Protein AF-A0A0F9T689-F1 (afdb_monomer_lite)

InterPro domains:
  IPR011101 Protein of unknown function DUF5131 [PF07505] (12-175)

Structure (mmCIF, N/CA/C/O backbone):
data_AF-A0A0F9T689-F1
#
_entry.id   AF-A0A0F9T689-F1
#
loop_
_atom_site.group_PDB
_atom_site.id
_atom_site.type_symbol
_atom_site.label_atom_id
_atom_site.label_alt_id
_atom_site.label_comp_id
_atom_site.label_asym_id
_atom_site.label_entity_id
_atom_site.label_seq_id
_atom_site.pdbx_PDB_ins_code
_atom_site.Cartn_x
_atom_site.Cartn_y
_atom_site.Cartn_z
_atom_site.occupancy
_atom_site.B_iso_or_equiv
_atom_site.auth_seq_id
_atom_site.auth_comp_id
_atom_site.auth_asym_id
_atom_site.auth_atom_id
_atom_site.pdbx_PDB_model_num
ATOM 1 N N . MET A 1 1 ? 3.634 33.525 41.718 1.00 39.56 1 MET A N 1
ATOM 2 C CA . MET A 1 1 ? 3.333 32.278 40.986 1.00 39.56 1 MET A CA 1
ATOM 3 C C . MET A 1 1 ? 3.024 32.673 39.552 1.00 39.56 1 MET A C 1
ATOM 5 O O . MET A 1 1 ? 2.077 33.415 39.351 1.00 39.56 1 MET A O 1
ATOM 9 N N . ARG A 1 2 ? 3.903 32.352 38.596 1.00 36.22 2 ARG A N 1
ATOM 10 C CA . ARG A 1 2 ? 3.686 32.648 37.172 1.00 36.22 2 ARG A CA 1
ATOM 11 C C . ARG A 1 2 ? 3.223 31.357 36.511 1.00 36.22 2 ARG A C 1
ATOM 13 O O . ARG A 1 2 ? 4.009 30.413 36.459 1.00 36.22 2 ARG A O 1
ATOM 20 N N . ASP A 1 3 ? 1.978 31.344 36.049 1.00 44.16 3 ASP A N 1
ATOM 21 C CA . ASP A 1 3 ? 1.451 30.321 35.154 1.00 44.16 3 ASP A CA 1
ATOM 22 C C . ASP A 1 3 ? 2.344 30.240 33.917 1.00 44.16 3 ASP A C 1
ATOM 24 O O . ASP A 1 3 ? 2.411 31.162 33.101 1.00 44.16 3 ASP A O 1
ATOM 28 N N . ARG A 1 4 ? 3.077 29.134 33.791 1.00 43.19 4 ARG A N 1
ATOM 29 C CA . ARG A 1 4 ? 3.662 28.736 32.516 1.00 43.19 4 ARG A CA 1
ATOM 30 C C . ARG A 1 4 ? 2.555 28.043 31.741 1.00 43.19 4 ARG A C 1
ATOM 32 O O . ARG A 1 4 ? 2.306 26.860 31.948 1.00 43.19 4 ARG A O 1
ATOM 39 N N . ALA 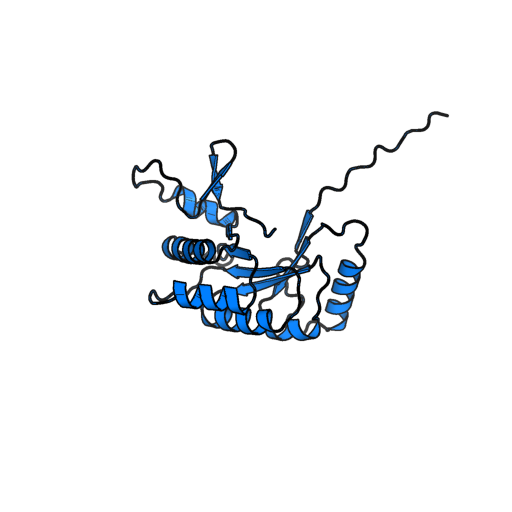A 1 5 ? 1.900 28.791 30.858 1.00 48.28 5 ALA A N 1
ATOM 40 C CA . ALA A 1 5 ? 1.118 28.201 29.786 1.00 48.28 5 ALA A CA 1
ATOM 41 C C . ALA A 1 5 ? 2.028 27.228 29.020 1.00 48.28 5 ALA A C 1
ATOM 43 O O . ALA A 1 5 ? 3.009 27.636 28.394 1.00 48.28 5 ALA A O 1
ATOM 44 N N . MET A 1 6 ? 1.739 25.932 29.135 1.00 47.78 6 MET A N 1
ATOM 45 C CA . MET A 1 6 ? 2.305 24.911 28.265 1.00 47.78 6 MET A CA 1
ATOM 46 C C . MET A 1 6 ? 1.795 25.224 26.863 1.00 47.78 6 MET A C 1
ATOM 48 O O . MET A 1 6 ? 0.620 25.014 26.567 1.00 47.78 6 MET A O 1
ATOM 52 N N . VAL A 1 7 ? 2.659 25.794 26.024 1.00 50.81 7 VAL A N 1
ATOM 53 C CA . VAL A 1 7 ? 2.404 25.927 24.590 1.00 50.81 7 VAL A CA 1
ATOM 54 C C . VAL A 1 7 ? 2.189 24.507 24.077 1.00 50.81 7 VAL A C 1
ATOM 56 O O . VAL A 1 7 ? 3.131 23.716 24.034 1.00 50.81 7 VAL A O 1
ATOM 59 N N . GLY A 1 8 ? 0.932 24.153 23.808 1.00 54.75 8 GLY A N 1
ATOM 60 C CA . GLY A 1 8 ? 0.570 22.835 23.306 1.00 54.75 8 GLY A CA 1
ATOM 61 C C . GLY A 1 8 ? 1.346 22.575 22.023 1.00 54.75 8 GLY A C 1
ATOM 62 O O . GLY A 1 8 ? 1.243 23.344 21.070 1.00 54.75 8 GLY A O 1
ATOM 63 N N . VAL A 1 9 ? 2.167 21.527 22.018 1.00 62.41 9 VAL A N 1
ATOM 64 C CA . VAL A 1 9 ? 2.833 21.075 20.799 1.00 62.41 9 VAL A CA 1
ATOM 65 C C . VAL A 1 9 ? 1.734 20.593 19.859 1.00 62.41 9 VAL A C 1
ATOM 67 O O . VAL A 1 9 ? 1.045 19.620 20.156 1.00 62.41 9 VAL A O 1
ATOM 70 N N . GLU A 1 10 ? 1.536 21.306 18.754 1.00 75.94 10 GLU A N 1
ATOM 71 C CA . GLU A 1 10 ? 0.586 20.922 17.714 1.00 75.94 10 GLU A CA 1
ATOM 72 C C . GLU A 1 10 ? 0.966 19.539 17.162 1.00 75.94 10 GLU A C 1
ATOM 74 O O . GLU A 1 10 ? 2.105 19.307 16.740 1.00 75.94 10 GLU A O 1
ATOM 79 N N . HIS A 1 11 ? 0.024 18.590 17.189 1.00 79.19 11 HIS A N 1
ATOM 80 C CA . HIS A 1 11 ? 0.266 17.256 16.648 1.00 79.19 11 HIS A CA 1
ATOM 81 C C . HIS A 1 11 ? 0.244 17.299 15.123 1.00 79.19 11 HIS A C 1
ATOM 83 O O . HIS A 1 11 ? -0.809 17.331 14.488 1.00 79.19 11 HIS A O 1
ATOM 89 N N . LYS A 1 12 ? 1.433 17.268 14.526 1.00 84.81 12 LYS A N 1
ATOM 90 C CA . LYS A 1 12 ? 1.587 17.094 13.084 1.00 84.81 12 LYS A CA 1
ATOM 91 C C . LYS A 1 12 ? 1.213 15.665 12.698 1.00 84.81 12 LYS A C 1
ATOM 93 O O . LYS A 1 12 ? 1.890 14.741 13.142 1.00 84.81 12 LYS A O 1
ATOM 98 N N . HIS A 1 13 ? 0.213 15.509 11.829 1.00 86.50 13 HIS A N 1
ATOM 99 C CA . HIS A 1 13 ? -0.239 14.201 11.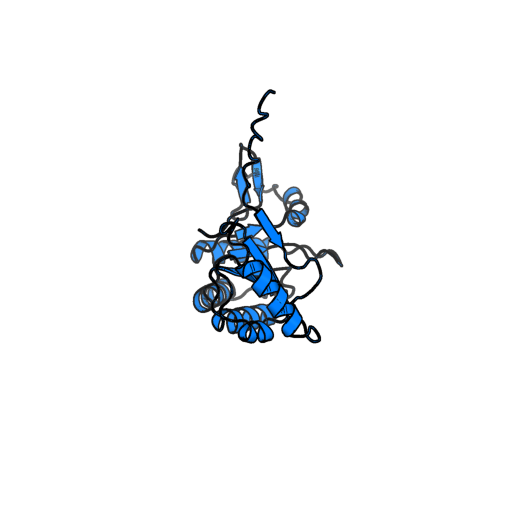350 1.00 86.50 13 HIS A CA 1
ATOM 100 C C . HIS A 1 13 ? 0.890 13.374 10.736 1.00 86.50 13 HIS A C 1
ATOM 102 O O . HIS A 1 13 ? 1.698 13.890 9.952 1.00 86.50 13 HIS A O 1
ATOM 108 N N . LYS A 1 14 ? 0.932 12.086 11.076 1.00 89.12 14 LYS A N 1
ATOM 109 C CA . LYS A 1 14 ? 2.028 11.181 10.702 1.00 89.12 14 LYS A CA 1
ATOM 110 C C . LYS A 1 14 ? 1.523 9.986 9.907 1.00 89.12 14 LYS A C 1
ATOM 112 O O . LYS A 1 14 ? 0.387 9.553 10.053 1.00 89.12 14 LYS A O 1
ATOM 117 N N . GLY A 1 15 ? 2.408 9.459 9.066 1.00 90.88 15 GLY A N 1
ATOM 118 C CA . GLY A 1 15 ? 2.296 8.105 8.538 1.00 90.88 15 GLY A CA 1
ATOM 119 C C . GLY A 1 15 ? 3.133 7.167 9.397 1.00 90.88 15 GLY A C 1
ATOM 120 O O . GLY A 1 15 ? 4.312 7.443 9.618 1.00 90.88 15 GLY A O 1
ATOM 121 N N . ILE A 1 16 ? 2.527 6.098 9.899 1.00 93.25 16 ILE A N 1
ATOM 122 C CA . ILE A 1 16 ? 3.130 5.150 10.833 1.00 93.25 16 ILE A CA 1
ATOM 123 C C . ILE A 1 16 ? 3.063 3.768 10.193 1.00 93.25 16 ILE A C 1
ATOM 125 O O . ILE A 1 16 ? 1.977 3.253 9.956 1.00 93.25 16 ILE A O 1
ATOM 129 N N . PHE A 1 17 ? 4.211 3.159 9.907 1.00 92.69 17 PHE A N 1
ATOM 130 C CA . PHE A 1 17 ? 4.259 1.747 9.530 1.00 92.69 17 PHE A CA 1
ATOM 131 C C . PHE A 1 17 ? 4.180 0.905 10.799 1.00 92.69 17 PHE A C 1
ATOM 133 O O . PHE A 1 17 ? 5.017 1.047 11.688 1.00 92.69 17 PHE A O 1
ATOM 140 N N . VAL A 1 18 ? 3.154 0.060 10.897 1.00 92.12 18 VAL A N 1
ATOM 141 C CA . VAL A 1 18 ? 2.870 -0.726 12.113 1.00 92.12 18 VAL A CA 1
ATOM 142 C C . VAL A 1 18 ? 3.864 -1.876 12.289 1.00 92.12 18 VAL A C 1
ATOM 144 O O . VAL A 1 18 ? 4.090 -2.348 13.399 1.00 92.12 18 VAL A O 1
ATOM 147 N N . CYS A 1 19 ? 4.496 -2.304 11.199 1.00 86.69 19 CYS A N 1
ATOM 148 C CA . CYS A 1 19 ? 5.526 -3.332 11.169 1.00 86.69 19 CYS A CA 1
ATOM 149 C C . CYS A 1 19 ? 6.640 -2.899 10.209 1.00 86.69 19 CYS A C 1
ATOM 151 O O . CYS A 1 19 ? 6.356 -2.457 9.095 1.00 86.69 19 CYS A O 1
ATOM 153 N N . ASP A 1 20 ? 7.898 -3.033 10.636 1.00 74.12 20 ASP A N 1
ATOM 154 C CA . ASP A 1 20 ? 9.068 -2.913 9.763 1.00 74.12 20 ASP A CA 1
ATOM 155 C C . ASP A 1 20 ? 9.691 -4.301 9.607 1.00 74.12 20 ASP A C 1
ATOM 157 O O . ASP A 1 20 ? 10.020 -4.955 10.596 1.00 74.12 20 ASP A O 1
ATOM 161 N N . MET A 1 21 ? 9.806 -4.776 8.366 1.00 75.88 21 MET A N 1
ATOM 162 C CA . MET A 1 21 ? 10.339 -6.101 8.009 1.00 75.88 21 MET A CA 1
ATOM 163 C C . MET A 1 21 ? 9.591 -7.327 8.584 1.00 75.88 21 MET A C 1
ATOM 165 O O . MET A 1 21 ? 10.004 -8.456 8.315 1.00 75.88 21 MET A O 1
ATOM 169 N N . SER A 1 22 ? 8.496 -7.139 9.326 1.00 87.50 22 SER A N 1
ATOM 170 C CA . SER A 1 22 ? 7.589 -8.190 9.808 1.00 87.50 22 SER A CA 1
ATOM 171 C C . SER A 1 22 ? 6.225 -8.134 9.108 1.00 87.50 22 SER A C 1
ATOM 173 O O . SER A 1 22 ? 5.908 -7.169 8.415 1.00 87.50 22 SER A O 1
ATOM 175 N N . ASP A 1 23 ? 5.420 -9.188 9.272 1.00 93.69 23 ASP A N 1
ATOM 176 C CA . ASP A 1 23 ? 4.084 -9.299 8.677 1.00 93.69 23 ASP A CA 1
ATOM 177 C C . ASP A 1 23 ? 3.052 -9.593 9.772 1.00 93.69 23 ASP A C 1
ATOM 179 O O . ASP A 1 23 ? 2.996 -10.708 10.292 1.00 93.69 23 ASP A O 1
ATOM 183 N N . LEU A 1 24 ? 2.243 -8.587 10.125 1.00 96.31 24 LEU A N 1
ATOM 184 C CA . LEU A 1 24 ? 1.204 -8.686 11.161 1.00 96.31 24 LEU A CA 1
ATOM 185 C C . LEU A 1 24 ? 0.113 -9.716 10.815 1.00 96.31 24 LEU A C 1
ATOM 187 O O . LEU A 1 24 ? -0.606 -10.172 11.699 1.00 96.31 24 LEU A O 1
ATOM 191 N N . PHE A 1 25 ? -0.009 -10.085 9.540 1.00 97.00 25 PHE A N 1
ATOM 192 C CA . PHE A 1 25 ? -1.008 -11.023 9.029 1.00 97.00 25 PHE A CA 1
ATOM 193 C C . PHE A 1 25 ? -0.368 -12.338 8.575 1.00 97.00 25 PHE A C 1
ATOM 195 O O . PHE A 1 25 ? -0.988 -13.118 7.849 1.00 97.00 25 PHE A O 1
ATOM 202 N N . GLY A 1 26 ? 0.886 -12.581 8.960 1.00 94.56 26 GLY A N 1
ATOM 203 C CA . GLY A 1 26 ? 1.636 -13.746 8.525 1.00 94.56 26 GLY A CA 1
ATOM 204 C C . GLY A 1 26 ? 1.162 -15.063 9.149 1.00 94.56 26 GLY A C 1
ATOM 205 O O . GLY A 1 26 ? 0.664 -15.096 10.273 1.00 94.56 26 GLY A O 1
ATOM 206 N N . ILE A 1 27 ? 1.371 -16.183 8.441 1.00 92.88 27 ILE A N 1
ATOM 207 C CA . ILE A 1 27 ? 1.217 -17.537 8.998 1.00 92.88 27 ILE A CA 1
ATOM 208 C C . ILE A 1 27 ? 1.978 -17.629 10.322 1.00 92.88 27 ILE A C 1
ATOM 210 O O . ILE A 1 27 ? 3.167 -17.323 10.389 1.00 92.88 27 ILE A O 1
ATOM 214 N N . GLY A 1 28 ? 1.289 -18.101 11.358 1.00 92.44 28 GLY A N 1
ATOM 215 C CA . GLY A 1 28 ? 1.869 -18.306 12.682 1.00 92.44 28 GLY A CA 1
ATOM 216 C C . GLY A 1 28 ? 1.751 -17.102 13.614 1.00 92.44 28 GLY A C 1
ATOM 217 O O . GLY A 1 28 ? 2.047 -17.256 14.796 1.00 92.44 28 GLY A O 1
ATOM 218 N N . VAL A 1 29 ? 1.275 -15.946 13.137 1.00 95.50 29 VAL A N 1
ATOM 219 C CA . VAL A 1 29 ? 0.872 -14.844 14.019 1.00 95.50 29 VAL A CA 1
ATOM 220 C C . VAL A 1 29 ? -0.499 -15.174 14.626 1.00 95.50 29 VAL A C 1
ATOM 222 O O . VAL A 1 29 ? -1.447 -15.419 13.874 1.00 95.50 29 VAL A O 1
ATOM 225 N N . PRO A 1 30 ? -0.637 -15.220 15.965 1.00 97.31 30 PRO A N 1
ATOM 226 C CA . PRO A 1 30 ? -1.934 -15.409 16.606 1.00 97.31 30 PRO A CA 1
ATOM 227 C C . PRO A 1 30 ? -2.896 -14.268 16.264 1.00 97.31 30 PRO A C 1
ATOM 229 O O . PRO A 1 30 ? -2.550 -13.101 16.433 1.00 97.31 30 PRO A O 1
ATOM 232 N N . GLU A 1 31 ? -4.124 -14.598 15.855 1.00 97.44 31 GLU A N 1
ATOM 233 C CA . GLU A 1 31 ? -5.132 -13.599 15.453 1.00 97.44 31 GLU A CA 1
ATOM 234 C C . GLU A 1 31 ? -5.416 -12.577 16.563 1.00 97.44 31 GLU A C 1
ATOM 236 O O . GLU A 1 31 ? -5.574 -11.395 16.276 1.00 97.44 31 GLU A O 1
ATOM 241 N N . ALA A 1 32 ? -5.370 -13.008 17.830 1.00 97.88 32 ALA A N 1
ATOM 242 C CA . ALA A 1 32 ? -5.533 -12.131 18.988 1.00 97.88 32 ALA A CA 1
ATOM 243 C C . ALA A 1 32 ? -4.513 -10.979 19.021 1.00 97.88 32 ALA A C 1
ATOM 245 O O . ALA A 1 32 ? -4.876 -9.860 19.361 1.00 97.88 32 ALA A O 1
ATOM 246 N N . TRP A 1 33 ? -3.259 -11.215 18.615 1.00 97.19 33 TRP A N 1
ATOM 247 C CA . TRP A 1 33 ? -2.238 -10.161 18.587 1.00 97.19 33 TRP A CA 1
ATOM 248 C C . TRP A 1 33 ? -2.544 -9.122 17.512 1.00 97.19 33 TRP A C 1
ATOM 250 O O . TRP A 1 33 ? -2.409 -7.923 17.744 1.00 97.19 33 TRP A O 1
ATOM 260 N N . THR A 1 34 ? -2.987 -9.571 16.337 1.00 97.44 34 THR A N 1
ATOM 261 C CA . THR A 1 34 ? -3.426 -8.675 15.264 1.00 97.44 34 THR A CA 1
ATOM 262 C C . THR A 1 34 ? -4.636 -7.854 15.707 1.00 97.44 34 THR A C 1
ATOM 264 O O . THR A 1 34 ? -4.646 -6.642 15.502 1.00 97.44 34 THR A O 1
ATOM 267 N N . THR A 1 35 ? -5.616 -8.479 16.368 1.00 97.69 35 THR A N 1
ATOM 268 C CA . THR A 1 35 ? -6.787 -7.790 16.926 1.00 97.69 35 THR A CA 1
ATOM 269 C C . THR A 1 35 ? -6.388 -6.731 17.951 1.00 97.69 35 THR A C 1
ATOM 271 O O . THR A 1 35 ? -6.813 -5.592 17.814 1.00 97.69 35 THR A O 1
ATOM 274 N N . GLU A 1 36 ? -5.506 -7.042 18.904 1.00 97.75 36 GLU A N 1
ATOM 275 C CA . GLU A 1 36 ? -5.036 -6.072 19.908 1.00 97.75 36 GLU A CA 1
ATOM 276 C C . GLU A 1 36 ? -4.356 -4.846 19.274 1.00 97.75 36 GLU A C 1
ATOM 278 O O . GLU A 1 36 ? -4.555 -3.709 19.711 1.00 97.75 36 GLU A O 1
ATOM 283 N N . VAL A 1 37 ? -3.572 -5.055 18.213 1.00 96.81 37 VAL A N 1
ATOM 284 C CA . VAL A 1 37 ? -2.941 -3.958 17.468 1.00 96.81 37 VAL A CA 1
ATOM 285 C C . VAL A 1 37 ? -3.989 -3.100 16.755 1.00 96.81 37 VAL A C 1
ATOM 287 O O . VAL A 1 37 ? -3.916 -1.872 16.823 1.00 96.81 37 VAL A O 1
ATOM 290 N N . LEU A 1 38 ? -4.970 -3.719 16.092 1.00 97.31 38 LEU A N 1
ATOM 291 C CA . LEU A 1 38 ? -6.051 -2.997 15.414 1.00 97.31 38 LEU A CA 1
ATOM 292 C C . LEU A 1 38 ? -6.938 -2.234 16.406 1.00 97.31 38 LEU A C 1
ATOM 294 O O . LEU A 1 38 ? -7.297 -1.091 16.128 1.00 97.31 38 LEU A O 1
ATOM 298 N N . ASP A 1 39 ? -7.215 -2.806 17.577 1.00 96.69 39 ASP A N 1
ATOM 299 C CA . ASP A 1 39 ? -7.957 -2.149 18.655 1.00 96.69 39 ASP A CA 1
ATOM 300 C C . ASP A 1 39 ? -7.211 -0.911 19.165 1.00 96.69 39 ASP A C 1
ATOM 302 O O . ASP A 1 39 ? -7.814 0.145 19.354 1.00 96.69 39 ASP A O 1
ATOM 306 N N . CYS A 1 40 ? -5.887 -0.994 19.323 1.00 95.25 40 CYS A N 1
ATOM 307 C CA . CYS A 1 40 ? -5.055 0.153 19.690 1.00 95.25 40 CYS A CA 1
ATOM 308 C C . CYS A 1 40 ? -5.127 1.274 18.636 1.00 95.25 40 CYS A C 1
ATOM 310 O O . CYS A 1 40 ? -5.253 2.452 18.978 1.00 95.25 40 CYS A O 1
ATOM 312 N N . ILE A 1 41 ? -5.109 0.915 17.347 1.00 95.62 41 ILE A N 1
ATOM 313 C CA . ILE A 1 41 ? -5.247 1.874 16.242 1.00 95.62 41 ILE A CA 1
ATOM 314 C C . ILE A 1 41 ? -6.640 2.519 16.236 1.00 95.62 41 ILE A C 1
ATOM 316 O O . ILE A 1 41 ? -6.747 3.743 16.108 1.00 95.62 41 ILE A O 1
ATOM 320 N N . ALA A 1 42 ? -7.696 1.724 16.424 1.00 93.75 42 ALA A N 1
ATOM 321 C CA . ALA A 1 42 ? -9.078 2.196 16.491 1.00 93.75 42 ALA A CA 1
ATOM 322 C C . ALA A 1 42 ? -9.313 3.128 17.690 1.00 93.75 42 ALA A C 1
ATOM 324 O O . ALA A 1 42 ? -10.077 4.086 17.610 1.00 93.75 42 ALA A O 1
ATOM 325 N N . GLN A 1 43 ? -8.626 2.877 18.805 1.00 92.88 43 GLN A N 1
ATOM 326 C CA . GLN A 1 43 ? -8.698 3.705 20.007 1.00 92.88 43 GLN A CA 1
ATOM 327 C C . GLN A 1 43 ? -7.898 5.014 19.895 1.00 92.88 43 GLN A C 1
ATOM 329 O O . GLN A 1 43 ? -8.047 5.880 20.762 1.00 92.88 43 GLN A O 1
ATOM 334 N N . ASN A 1 44 ? -7.103 5.220 18.832 1.00 87.69 44 ASN A N 1
ATOM 335 C CA . ASN A 1 44 ? -6.348 6.457 18.583 1.00 87.69 44 ASN A CA 1
ATOM 336 C C . ASN A 1 44 ? -7.240 7.631 18.116 1.00 87.69 44 ASN A C 1
ATOM 338 O O . ASN A 1 44 ? -7.005 8.280 17.095 1.00 87.69 44 ASN A O 1
ATOM 342 N N . ASN A 1 45 ? -8.260 7.949 18.909 1.00 81.06 45 ASN A N 1
ATOM 343 C CA . ASN A 1 45 ? -9.218 9.022 18.645 1.00 81.06 45 ASN A CA 1
ATOM 344 C C . ASN A 1 45 ? -8.625 10.425 18.830 1.00 81.06 45 ASN A C 1
ATOM 346 O O . ASN A 1 45 ? -9.201 11.404 18.363 1.00 81.06 45 ASN A O 1
ATOM 350 N N . ALA A 1 46 ? -7.479 10.544 19.509 1.00 83.38 46 ALA A N 1
ATOM 351 C CA . ALA A 1 46 ? -6.788 11.820 19.680 1.00 83.38 46 ALA A CA 1
ATOM 352 C C . ALA A 1 46 ? -6.227 12.351 18.350 1.00 83.38 46 ALA A C 1
ATOM 354 O O . ALA A 1 46 ? -6.153 13.566 18.151 1.00 83.38 46 ALA A O 1
ATOM 355 N N . TYR A 1 47 ? -5.865 11.447 17.430 1.00 86.69 47 TYR A N 1
ATOM 356 C CA . TYR A 1 47 ? -5.208 11.778 16.167 1.00 86.69 47 TYR A CA 1
ATOM 357 C C . TYR A 1 47 ? -5.825 11.006 14.988 1.00 86.69 47 TYR A C 1
ATOM 359 O O . TYR A 1 47 ? -5.134 10.243 14.315 1.00 86.69 47 TYR A O 1
ATOM 367 N N . PRO A 1 48 ? -7.110 11.237 14.664 1.00 85.12 48 PRO A N 1
ATOM 368 C CA . PRO A 1 48 ? -7.843 10.450 13.663 1.00 85.12 48 PRO A CA 1
ATOM 369 C C . PRO A 1 48 ? -7.309 10.614 12.230 1.00 85.12 48 PRO A C 1
ATOM 371 O O . PRO A 1 48 ? -7.647 9.841 11.344 1.00 85.12 48 PRO A O 1
ATOM 374 N N . LYS A 1 49 ? -6.474 11.632 11.992 1.00 87.75 49 LYS A N 1
ATOM 375 C CA . LYS A 1 49 ? -5.813 11.902 10.705 1.00 87.75 49 LYS A CA 1
ATOM 376 C C . LYS A 1 49 ? -4.411 11.283 10.596 1.00 87.75 49 LYS A C 1
ATOM 378 O O . LYS A 1 49 ? -3.772 11.419 9.547 1.00 87.75 49 LYS A O 1
ATOM 383 N N . ASP A 1 50 ? -3.905 10.655 11.660 1.00 92.44 50 ASP A N 1
ATOM 384 C CA . ASP A 1 50 ? -2.724 9.798 11.546 1.00 92.44 50 ASP A CA 1
ATOM 385 C C . ASP A 1 50 ? -3.073 8.570 10.718 1.00 92.44 50 ASP A C 1
ATOM 387 O O . ASP A 1 50 ? -4.195 8.081 10.769 1.00 92.44 50 ASP A O 1
ATOM 391 N N . ARG A 1 51 ? -2.114 8.086 9.933 1.00 93.44 51 ARG A N 1
ATOM 392 C CA . ARG A 1 51 ? -2.309 6.955 9.026 1.00 93.44 51 ARG A CA 1
ATOM 393 C C . ARG A 1 51 ? -1.454 5.793 9.478 1.00 93.44 51 ARG A C 1
ATOM 395 O O . ARG A 1 51 ? -0.237 5.949 9.590 1.00 93.44 51 ARG A O 1
ATOM 402 N N . PHE A 1 52 ? -2.069 4.638 9.668 1.00 96.25 52 PHE A N 1
ATOM 403 C CA . PHE A 1 52 ? -1.378 3.406 10.014 1.00 96.25 52 PHE A CA 1
ATOM 404 C C . PHE A 1 52 ? -1.255 2.534 8.772 1.00 96.25 52 PHE A C 1
ATOM 406 O O . PHE A 1 52 ? -2.236 1.980 8.288 1.00 96.25 52 PHE A O 1
ATOM 413 N N . TYR A 1 53 ? -0.042 2.441 8.237 1.00 96.44 53 TYR A N 1
ATOM 414 C CA . TYR A 1 53 ? 0.281 1.597 7.097 1.00 96.44 53 TYR A CA 1
ATOM 415 C C . TYR A 1 53 ? 0.440 0.155 7.578 1.00 96.44 53 TYR A C 1
ATOM 417 O O . TYR A 1 53 ? 1.379 -0.181 8.310 1.00 96.44 53 TYR A O 1
ATOM 425 N N . LEU A 1 54 ? -0.501 -0.680 7.153 1.00 97.44 54 LEU A N 1
ATOM 426 C CA . LEU A 1 54 ? -0.522 -2.122 7.328 1.00 97.44 54 LEU A CA 1
ATOM 427 C C . LEU A 1 54 ? -0.087 -2.752 6.007 1.00 97.44 54 LEU A C 1
ATOM 429 O O . LEU A 1 54 ? -0.697 -2.494 4.974 1.00 97.44 54 LEU A O 1
ATOM 433 N N . LEU A 1 55 ? 0.965 -3.567 6.026 1.00 96.62 55 LEU A N 1
ATOM 434 C CA . LEU A 1 55 ? 1.527 -4.174 4.823 1.00 96.62 55 LEU A CA 1
ATOM 435 C C . LEU A 1 55 ? 1.748 -5.668 5.047 1.00 96.62 55 LEU A C 1
ATOM 437 O O . LEU A 1 55 ? 2.345 -6.055 6.048 1.00 96.62 55 LEU A O 1
ATOM 441 N N . THR A 1 56 ? 1.283 -6.496 4.114 1.00 96.25 56 THR A N 1
ATOM 442 C CA . THR A 1 56 ? 1.419 -7.956 4.193 1.00 96.25 56 THR A CA 1
ATOM 443 C C . THR A 1 56 ? 1.866 -8.567 2.870 1.00 96.25 56 THR A C 1
ATOM 445 O O . THR A 1 56 ? 1.622 -8.008 1.799 1.00 96.25 56 THR A O 1
ATOM 448 N N . LYS A 1 57 ? 2.498 -9.741 2.930 1.00 93.88 57 LYS A N 1
ATOM 449 C CA . LYS A 1 57 ? 2.686 -10.641 1.778 1.00 93.88 57 LYS A CA 1
ATOM 450 C C . LYS A 1 57 ? 1.666 -11.781 1.767 1.00 93.88 57 LYS A C 1
ATOM 452 O O . LYS A 1 57 ? 1.717 -12.637 0.890 1.00 93.88 57 LYS A O 1
ATOM 457 N N . GLN A 1 58 ? 0.755 -11.808 2.738 1.00 95.62 58 GLN A N 1
ATOM 458 C CA . GLN A 1 58 ? -0.221 -12.871 2.958 1.00 95.62 58 GLN A CA 1
ATOM 459 C C . GLN A 1 58 ? -1.653 -12.329 2.949 1.00 95.62 58 GLN A C 1
ATOM 461 O O . GLN A 1 58 ? -2.384 -12.412 3.942 1.00 95.62 58 GLN A O 1
ATOM 466 N N . PRO A 1 59 ? -2.078 -11.760 1.811 1.00 97.38 59 PRO A N 1
ATOM 467 C CA . PRO A 1 59 ? -3.336 -11.034 1.714 1.00 97.38 59 PRO A CA 1
ATOM 468 C C . PRO A 1 59 ? -4.577 -11.898 1.991 1.00 97.38 59 PRO A C 1
ATOM 470 O O . PRO A 1 59 ? -5.610 -11.367 2.394 1.00 97.38 59 PRO A O 1
ATOM 473 N N . GLN A 1 60 ? -4.478 -13.226 1.870 1.00 97.44 60 GLN A N 1
ATOM 474 C CA . GLN A 1 60 ? -5.551 -14.165 2.201 1.00 97.44 60 GLN A CA 1
ATOM 475 C C . GLN A 1 60 ? -6.027 -14.085 3.659 1.00 97.44 60 GLN A C 1
ATOM 477 O O . GLN A 1 60 ? -7.154 -14.478 3.953 1.00 97.44 60 GLN A O 1
ATOM 482 N N . ASN A 1 61 ? -5.196 -13.574 4.574 1.00 97.69 61 ASN A N 1
ATOM 483 C CA . ASN A 1 61 ? -5.544 -13.454 5.990 1.00 97.69 61 ASN A CA 1
ATOM 484 C C . ASN A 1 61 ? -6.285 -12.152 6.327 1.00 97.69 61 ASN A C 1
ATOM 486 O O . ASN A 1 61 ? -6.892 -12.072 7.391 1.00 97.69 61 ASN A O 1
ATOM 490 N N . LEU A 1 62 ? -6.287 -11.153 5.435 1.00 98.19 62 LEU A N 1
ATOM 491 C CA . LEU A 1 62 ? -6.866 -9.833 5.712 1.00 98.19 62 LEU A CA 1
ATOM 492 C C . LEU A 1 62 ? -8.375 -9.890 5.991 1.00 98.19 62 LEU A C 1
ATOM 494 O O . LEU A 1 62 ? -8.872 -9.129 6.815 1.00 98.19 62 LEU A O 1
ATOM 498 N N . ILE A 1 63 ? -9.100 -10.813 5.349 1.00 98.12 63 ILE A N 1
ATOM 499 C CA . ILE A 1 63 ? -10.561 -10.935 5.486 1.00 98.12 63 ILE A CA 1
ATOM 500 C C . ILE A 1 63 ? -11.017 -11.204 6.922 1.00 98.12 63 ILE A C 1
ATOM 502 O O . ILE A 1 63 ? -12.113 -10.807 7.304 1.00 98.12 63 ILE A O 1
ATOM 506 N N . LYS A 1 64 ? -10.158 -11.824 7.735 1.00 97.69 64 LYS A N 1
ATOM 507 C CA . LYS A 1 64 ? -10.431 -12.130 9.144 1.00 97.69 64 LYS A CA 1
ATOM 508 C C . LYS A 1 64 ? -10.576 -10.875 10.008 1.00 97.69 64 LYS A C 1
ATOM 510 O O . LYS A 1 64 ? -11.160 -10.945 11.081 1.00 97.69 64 LYS A O 1
ATOM 515 N N . PHE A 1 65 ? -10.038 -9.751 9.536 1.00 98.12 65 PHE A N 1
ATOM 516 C CA . PHE A 1 65 ? -9.940 -8.489 10.268 1.00 98.12 65 PHE A CA 1
ATOM 517 C C . PHE A 1 65 ? -10.735 -7.356 9.606 1.00 98.12 65 PHE A C 1
ATOM 519 O O . PHE A 1 65 ? -10.584 -6.198 9.977 1.00 98.12 65 PHE A O 1
ATOM 526 N N . SER A 1 66 ? -11.561 -7.682 8.609 1.00 97.44 66 SER A N 1
ATOM 527 C CA . SER A 1 66 ? -12.455 -6.730 7.955 1.00 97.44 66 SER A CA 1
ATOM 528 C C . SER A 1 66 ? -13.752 -6.563 8.768 1.00 97.44 66 SER A C 1
ATOM 530 O O . SER A 1 66 ? -14.318 -7.578 9.180 1.00 97.44 66 SER A O 1
ATOM 532 N N . PRO A 1 67 ? -14.299 -5.342 8.931 1.00 98.19 67 PRO A N 1
ATOM 533 C CA . PRO A 1 67 ? -13.782 -4.062 8.436 1.00 98.19 67 PRO A CA 1
ATOM 534 C C . PRO A 1 67 ? -12.587 -3.543 9.250 1.00 98.19 67 PRO A C 1
ATOM 536 O O . PRO A 1 67 ? -12.506 -3.749 10.459 1.00 98.19 67 PRO A O 1
ATOM 539 N N . PHE A 1 68 ? -11.679 -2.835 8.578 1.00 98.12 68 PHE A N 1
ATOM 540 C CA . PHE A 1 68 ? -10.528 -2.192 9.214 1.00 98.12 68 PHE A CA 1
ATOM 541 C C . PHE A 1 68 ? -10.887 -0.792 9.753 1.00 98.12 68 PHE A C 1
ATOM 543 O O . PHE A 1 68 ? -11.744 -0.129 9.172 1.00 98.12 68 PHE A O 1
ATOM 550 N N . PRO A 1 69 ? -10.207 -0.301 10.811 1.00 96.62 69 PRO A N 1
ATOM 551 C CA . PRO A 1 69 ? -10.355 1.080 11.280 1.00 96.62 69 PRO A CA 1
ATOM 552 C C . PRO A 1 69 ? -10.097 2.121 10.179 1.00 96.62 69 PRO A C 1
ATOM 554 O O . PRO A 1 69 ? -9.227 1.926 9.331 1.00 96.62 69 PRO A O 1
ATOM 557 N N . ASP A 1 70 ? -10.787 3.265 10.223 1.00 94.88 70 ASP A N 1
ATOM 558 C CA . ASP A 1 70 ? -10.750 4.274 9.147 1.00 94.88 70 ASP A CA 1
ATOM 559 C C . ASP A 1 70 ? -9.351 4.842 8.858 1.00 94.88 70 ASP A C 1
ATOM 561 O O . ASP A 1 70 ? -9.043 5.252 7.737 1.00 94.88 70 ASP A O 1
ATOM 565 N N . ASN A 1 71 ? -8.500 4.877 9.882 1.00 94.19 71 ASN A N 1
ATOM 566 C CA . ASN A 1 71 ? -7.121 5.350 9.825 1.00 94.19 71 ASN A CA 1
ATOM 567 C C . ASN A 1 71 ? -6.113 4.252 9.427 1.00 94.19 71 ASN A C 1
ATOM 569 O O . ASN A 1 71 ? -4.914 4.536 9.317 1.00 94.19 71 ASN A O 1
ATOM 573 N N . CYS A 1 72 ? -6.569 3.023 9.171 1.00 96.75 72 CYS A N 1
ATOM 574 C CA . CYS A 1 72 ? -5.756 1.946 8.619 1.00 96.75 72 CYS A CA 1
ATOM 575 C C . CYS A 1 72 ? -5.692 2.040 7.095 1.00 96.75 72 CYS A C 1
ATOM 577 O O . CYS A 1 72 ? -6.690 1.948 6.382 1.00 96.75 72 CYS A O 1
ATOM 579 N N . TRP A 1 73 ? -4.474 2.172 6.586 1.00 97.25 73 TRP A N 1
ATOM 580 C CA . TRP A 1 73 ? -4.169 2.007 5.175 1.00 97.25 73 TRP A CA 1
ATOM 581 C C . TRP A 1 73 ? -3.699 0.571 5.004 1.00 97.25 73 TRP A C 1
ATOM 583 O O . TRP A 1 73 ? -2.669 0.192 5.558 1.00 97.25 73 TRP A O 1
ATOM 593 N N . VAL A 1 74 ? -4.469 -0.240 4.282 1.00 98.38 74 VAL A N 1
ATOM 594 C CA . VAL A 1 74 ? -4.233 -1.682 4.155 1.00 98.38 74 VAL A CA 1
ATOM 595 C C . VAL A 1 74 ? -3.610 -1.969 2.804 1.00 98.38 74 VAL A C 1
ATOM 597 O O . VAL A 1 74 ? -4.197 -1.674 1.763 1.00 98.38 74 VAL A O 1
ATOM 600 N N . GLY A 1 75 ? -2.422 -2.554 2.798 1.00 97.62 75 GLY A N 1
ATOM 601 C CA . GLY A 1 75 ? -1.708 -2.823 1.568 1.00 97.62 75 GLY A CA 1
ATOM 602 C C . GLY A 1 75 ? -1.047 -4.178 1.503 1.00 97.62 75 GLY A C 1
ATOM 603 O O . GLY A 1 75 ? -0.858 -4.884 2.496 1.00 97.62 75 GLY A O 1
ATOM 604 N N . VAL A 1 76 ? -0.690 -4.532 0.275 1.00 96.88 76 VAL A N 1
ATOM 605 C CA . VAL A 1 76 ? -0.057 -5.807 -0.053 1.00 96.88 76 VAL A CA 1
ATOM 606 C C . VAL A 1 76 ? 1.241 -5.539 -0.797 1.00 96.88 76 VAL A C 1
ATOM 608 O O . VAL A 1 76 ? 1.285 -4.728 -1.725 1.00 96.88 76 VAL A O 1
ATOM 611 N N . SER A 1 77 ? 2.309 -6.206 -0.372 1.00 93.50 77 SER A N 1
ATOM 612 C CA . SER A 1 77 ? 3.573 -6.235 -1.102 1.00 93.50 77 SER A CA 1
ATOM 613 C C . SER A 1 77 ? 3.459 -7.200 -2.276 1.00 93.50 77 SER A C 1
ATOM 615 O O . SER A 1 77 ? 3.076 -8.352 -2.087 1.00 93.50 77 SER A O 1
ATOM 617 N N . VAL A 1 78 ? 3.830 -6.747 -3.469 1.00 90.94 78 VAL A N 1
ATOM 618 C CA . VAL A 1 78 ? 3.723 -7.504 -4.720 1.00 90.94 78 VAL A CA 1
ATOM 619 C C . VAL A 1 78 ? 5.081 -7.508 -5.416 1.00 90.94 78 VAL A C 1
ATOM 621 O O . VAL A 1 78 ? 5.690 -6.449 -5.570 1.00 90.94 78 VAL A O 1
ATOM 624 N N . THR A 1 79 ? 5.553 -8.689 -5.819 1.00 86.19 79 THR A N 1
ATOM 625 C CA . THR A 1 79 ? 6.861 -8.875 -6.483 1.00 86.19 79 THR A CA 1
ATOM 626 C C . THR A 1 79 ? 6.774 -9.558 -7.847 1.00 86.19 79 THR A C 1
ATOM 628 O O . THR A 1 79 ? 7.791 -9.711 -8.515 1.00 86.19 79 THR A O 1
ATOM 631 N N . ASP A 1 80 ? 5.579 -9.979 -8.261 1.00 84.06 80 ASP A N 1
ATOM 632 C CA . ASP A 1 80 ? 5.313 -10.599 -9.557 1.00 84.06 80 ASP A CA 1
ATOM 633 C C . ASP A 1 80 ? 3.818 -10.496 -9.920 1.00 84.06 80 ASP A C 1
ATOM 635 O O . ASP A 1 80 ? 2.986 -10.024 -9.134 1.00 84.06 80 ASP A O 1
ATOM 639 N N . THR A 1 81 ? 3.475 -10.935 -11.130 1.00 84.50 81 THR A N 1
ATOM 640 C CA . THR A 1 81 ? 2.119 -10.862 -11.690 1.00 84.50 81 THR A CA 1
ATOM 641 C C . THR A 1 81 ? 1.113 -11.763 -10.963 1.00 84.50 81 THR A C 1
ATOM 643 O O . THR A 1 81 ? -0.057 -11.397 -10.840 1.00 84.50 81 THR A O 1
ATOM 646 N N . LEU A 1 82 ? 1.530 -12.922 -10.441 1.00 86.94 82 LEU A N 1
ATOM 647 C CA . LEU A 1 82 ? 0.630 -13.814 -9.699 1.00 86.94 82 LEU A CA 1
ATOM 648 C C . LEU A 1 82 ? 0.265 -13.198 -8.348 1.00 86.94 82 LEU A C 1
ATOM 650 O O . LEU A 1 82 ? -0.915 -13.136 -7.995 1.00 86.94 82 LEU A O 1
ATOM 654 N N . MET A 1 83 ? 1.256 -12.647 -7.644 1.00 90.94 83 MET A N 1
ATOM 655 C CA . MET A 1 83 ? 1.041 -11.884 -6.419 1.00 90.94 83 MET A CA 1
ATOM 656 C C . MET A 1 83 ? 0.156 -10.660 -6.654 1.00 90.94 83 MET A C 1
ATOM 658 O O . MET A 1 83 ? -0.640 -10.331 -5.780 1.00 90.94 83 MET A O 1
ATOM 662 N N . LEU A 1 84 ? 0.254 -9.994 -7.810 1.00 91.44 84 LEU A N 1
ATOM 663 C CA . LEU A 1 84 ? -0.613 -8.862 -8.153 1.00 91.44 84 LEU A CA 1
ATOM 664 C C . LEU A 1 84 ? -2.080 -9.297 -8.242 1.00 91.44 84 LEU A C 1
ATOM 666 O O . LEU A 1 84 ? -2.959 -8.661 -7.657 1.00 91.44 84 LEU A O 1
ATOM 670 N N . ILE A 1 85 ? -2.341 -10.391 -8.961 1.00 91.88 85 ILE A N 1
ATOM 671 C CA . ILE A 1 85 ? -3.690 -10.942 -9.130 1.00 91.88 85 ILE A CA 1
ATOM 672 C C . ILE A 1 85 ? -4.270 -11.342 -7.770 1.00 91.88 85 ILE A C 1
ATOM 674 O O . ILE A 1 85 ? -5.402 -10.963 -7.452 1.00 91.88 85 ILE A O 1
ATOM 678 N N . ASP A 1 86 ? -3.496 -12.052 -6.947 1.00 94.75 86 ASP A N 1
ATOM 679 C CA . ASP A 1 86 ? -3.926 -12.454 -5.607 1.00 94.75 86 ASP A CA 1
ATOM 680 C C . ASP A 1 86 ? -4.139 -11.247 -4.689 1.00 94.75 86 ASP A C 1
ATOM 682 O O . ASP A 1 86 ? -5.172 -11.159 -4.022 1.00 94.75 86 ASP A O 1
ATOM 686 N N . ALA A 1 87 ? -3.228 -10.272 -4.694 1.00 96.31 87 ALA A N 1
ATOM 687 C CA . ALA A 1 87 ? -3.360 -9.044 -3.917 1.00 96.31 87 ALA A CA 1
ATOM 688 C C . ALA A 1 87 ? -4.679 -8.333 -4.230 1.00 96.31 87 ALA A C 1
ATOM 690 O O . ALA A 1 87 ? -5.459 -8.053 -3.319 1.00 96.31 87 ALA A O 1
ATOM 691 N N . CYS A 1 88 ? -4.975 -8.103 -5.510 1.00 96.44 88 CYS A N 1
ATOM 692 C CA . CYS A 1 88 ? -6.216 -7.462 -5.932 1.00 96.44 88 CYS A CA 1
ATOM 693 C C . CYS A 1 88 ? -7.451 -8.304 -5.585 1.00 96.44 88 CYS A C 1
ATOM 695 O O . CYS A 1 88 ? -8.445 -7.757 -5.105 1.00 96.44 88 CYS A O 1
ATOM 697 N N . LYS A 1 89 ? -7.396 -9.632 -5.751 1.00 97.62 89 LYS A N 1
ATOM 698 C CA . LYS A 1 89 ? -8.485 -10.544 -5.366 1.00 97.62 89 LYS A CA 1
ATOM 699 C C . LYS A 1 89 ? -8.840 -10.416 -3.884 1.00 97.62 89 LYS A C 1
ATOM 701 O O . LYS A 1 89 ? -10.018 -10.290 -3.551 1.00 97.62 89 LYS A O 1
ATOM 706 N N . TYR A 1 90 ? -7.851 -10.448 -2.998 1.00 98.50 90 TYR A N 1
ATOM 707 C CA . TYR A 1 90 ? -8.090 -10.404 -1.556 1.00 98.50 90 TYR A CA 1
ATOM 708 C C . TYR A 1 90 ? -8.383 -8.985 -1.052 1.00 98.50 90 TYR A C 1
ATOM 710 O O . TYR A 1 90 ? -9.297 -8.813 -0.247 1.00 98.50 90 TYR A O 1
ATOM 718 N N . LEU A 1 91 ? -7.719 -7.950 -1.578 1.00 98.50 91 LEU A N 1
ATOM 719 C CA . LEU A 1 91 ? -8.033 -6.552 -1.248 1.00 98.50 91 LEU A CA 1
ATOM 720 C C . LEU A 1 91 ? -9.452 -6.162 -1.681 1.00 98.50 91 LEU A C 1
ATOM 722 O O . LEU A 1 91 ? -10.128 -5.395 -0.994 1.00 98.50 91 LEU A O 1
ATOM 726 N N . ARG A 1 92 ? -9.959 -6.732 -2.780 1.00 98.12 92 ARG A N 1
ATOM 727 C CA . ARG A 1 92 ? -11.361 -6.565 -3.185 1.00 98.12 92 ARG A CA 1
ATOM 728 C C . ARG A 1 92 ? -12.346 -7.100 -2.141 1.00 98.12 92 ARG A C 1
ATOM 730 O O . ARG A 1 92 ? -13.453 -6.585 -2.055 1.00 98.12 92 ARG A O 1
ATOM 737 N N . SER A 1 93 ? -11.961 -8.121 -1.375 1.00 97.94 93 SER A N 1
ATOM 738 C CA . SER A 1 93 ? -12.854 -8.802 -0.428 1.00 97.94 93 SER A CA 1
ATOM 739 C C . SER A 1 93 ? -12.961 -8.135 0.945 1.00 97.94 93 SER A C 1
ATOM 741 O O . SER A 1 93 ? -13.846 -8.501 1.710 1.00 97.94 93 SER A O 1
ATOM 743 N N . ILE A 1 94 ? -12.091 -7.169 1.252 1.00 98.56 94 ILE A N 1
ATOM 744 C CA . ILE A 1 94 ? -12.072 -6.478 2.548 1.00 98.56 94 ILE A CA 1
ATOM 745 C C . ILE A 1 94 ? -12.703 -5.089 2.470 1.00 98.56 94 ILE A C 1
ATOM 747 O O . ILE A 1 94 ? -12.772 -4.485 1.396 1.00 98.56 94 ILE A O 1
ATOM 751 N N . ASP A 1 95 ? -13.079 -4.553 3.622 1.00 98.38 95 ASP A N 1
ATOM 752 C CA . ASP A 1 95 ? -13.497 -3.168 3.803 1.00 98.38 95 ASP A CA 1
ATOM 753 C C . ASP A 1 95 ? -12.407 -2.373 4.537 1.00 98.38 95 ASP A C 1
ATOM 755 O O . ASP A 1 95 ? -12.002 -2.726 5.645 1.00 98.38 95 ASP A O 1
ATOM 759 N N . ALA A 1 96 ? -11.884 -1.348 3.867 1.00 97.62 96 ALA A N 1
ATOM 760 C CA . ALA A 1 96 ? -10.835 -0.460 4.356 1.00 97.62 96 ALA A CA 1
ATOM 761 C C . ALA A 1 96 ? -10.878 0.856 3.567 1.00 97.62 96 ALA A C 1
ATOM 763 O O . ALA A 1 96 ? -11.000 0.830 2.337 1.00 97.62 96 ALA A O 1
ATOM 764 N N . THR A 1 97 ? -10.706 1.989 4.253 1.00 94.88 97 THR A N 1
ATOM 765 C CA . THR A 1 97 ? -10.762 3.336 3.653 1.00 94.88 97 THR A CA 1
ATOM 766 C C . THR A 1 97 ? -9.744 3.520 2.532 1.00 94.88 97 THR A C 1
ATOM 768 O O . THR A 1 97 ? -10.063 4.053 1.467 1.00 94.88 97 THR A O 1
ATOM 771 N N . VAL A 1 98 ? -8.513 3.052 2.751 1.00 97.25 98 VAL A N 1
ATOM 772 C CA . VAL A 1 98 ? -7.440 3.094 1.755 1.00 97.25 98 VAL A CA 1
ATOM 773 C C . VAL A 1 98 ? -6.852 1.706 1.581 1.00 97.25 98 VAL A C 1
ATOM 775 O O . VAL A 1 98 ? -6.297 1.125 2.513 1.00 97.25 98 VAL A O 1
ATOM 778 N N . LYS A 1 99 ? -6.934 1.211 0.345 1.00 98.44 99 LYS A N 1
ATOM 779 C CA . LYS A 1 99 ? -6.274 -0.011 -0.115 1.00 98.44 99 LYS A CA 1
ATOM 780 C C . LYS A 1 99 ? -5.113 0.372 -1.016 1.00 98.44 99 LYS A C 1
ATOM 782 O O . LYS A 1 99 ? -5.299 1.190 -1.919 1.00 98.44 99 LYS A O 1
ATOM 787 N N . TYR A 1 100 ? -3.932 -0.193 -0.805 1.00 97.94 100 TYR A N 1
ATOM 788 C CA . TYR A 1 100 ? -2.763 0.143 -1.618 1.00 97.94 100 TYR A CA 1
ATOM 789 C C . TYR A 1 100 ? -1.933 -1.077 -2.013 1.00 97.94 100 TYR A C 1
ATOM 791 O O . TYR A 1 100 ? -1.993 -2.133 -1.388 1.00 97.94 100 TYR A O 1
ATOM 799 N N . LEU A 1 101 ? -1.127 -0.924 -3.060 1.00 96.00 101 LEU A N 1
ATOM 800 C CA . LEU A 1 101 ? -0.126 -1.915 -3.447 1.00 96.00 101 LEU A CA 1
ATOM 801 C C . LEU A 1 101 ? 1.272 -1.350 -3.222 1.00 96.00 101 LEU A C 1
ATOM 803 O O . LEU A 1 101 ? 1.538 -0.205 -3.577 1.00 96.00 101 LEU A O 1
ATOM 807 N N . SER A 1 102 ? 2.170 -2.150 -2.650 1.00 94.06 102 SER A N 1
ATOM 808 C CA . SER A 1 102 ? 3.608 -1.870 -2.637 1.00 94.06 102 SER A CA 1
ATOM 809 C C . SER A 1 102 ? 4.287 -2.785 -3.643 1.00 94.06 102 SER A C 1
ATOM 811 O O . SER A 1 102 ? 4.566 -3.943 -3.342 1.00 94.06 102 SER A O 1
ATOM 813 N N . LEU A 1 103 ? 4.567 -2.253 -4.824 1.00 90.00 103 LEU A N 1
ATOM 814 C CA . LEU A 1 103 ? 5.267 -2.942 -5.893 1.00 90.00 103 LEU A CA 1
ATOM 815 C C . LEU A 1 103 ? 6.778 -2.849 -5.638 1.00 90.00 103 LEU A C 1
ATOM 817 O O . LEU A 1 103 ? 7.363 -1.762 -5.590 1.00 90.00 103 LEU A O 1
ATOM 821 N N . GLU A 1 104 ? 7.399 -3.999 -5.424 1.00 76.81 104 GLU A N 1
ATOM 822 C CA . GLU A 1 104 ? 8.852 -4.177 -5.525 1.00 76.81 104 GLU A CA 1
ATOM 823 C C . GLU A 1 104 ? 9.153 -4.779 -6.914 1.00 76.81 104 GLU A C 1
ATOM 825 O O . GLU A 1 104 ? 8.192 -5.197 -7.563 1.00 76.81 104 GLU A O 1
ATOM 830 N N . PRO A 1 105 ? 10.409 -4.767 -7.426 1.00 63.28 105 PRO A N 1
ATOM 831 C CA . PRO A 1 105 ? 10.700 -5.080 -8.827 1.00 63.28 105 PRO A CA 1
ATOM 832 C C . PRO A 1 105 ? 9.947 -6.332 -9.256 1.00 63.28 105 PRO A C 1
ATOM 834 O O . PRO A 1 105 ? 10.158 -7.402 -8.683 1.00 63.28 105 PRO A O 1
ATOM 837 N N . LEU A 1 106 ? 9.029 -6.151 -10.202 1.00 60.81 106 LEU A N 1
ATOM 838 C CA . LEU A 1 106 ? 8.163 -7.206 -10.692 1.00 60.81 106 LEU A CA 1
ATOM 839 C C . LEU A 1 106 ? 9.033 -8.047 -11.608 1.00 60.81 106 LEU A C 1
ATOM 841 O O . LEU A 1 106 ? 9.260 -7.677 -12.752 1.00 60.81 106 LEU A O 1
ATOM 845 N N . LEU A 1 107 ? 9.613 -9.116 -11.061 1.00 51.75 107 LEU A N 1
ATOM 846 C CA . LEU A 1 107 ? 10.690 -9.859 -11.723 1.00 51.75 107 LEU A CA 1
ATOM 847 C C . LEU A 1 107 ? 10.270 -10.465 -13.078 1.00 51.75 107 LEU A C 1
ATOM 849 O O . LEU A 1 107 ? 11.154 -10.818 -13.846 1.00 51.75 107 LEU A O 1
ATOM 853 N N . ASP A 1 108 ? 8.965 -10.500 -13.381 1.00 56.88 108 ASP A N 1
ATOM 854 C CA . ASP A 1 108 ? 8.371 -11.089 -14.587 1.00 56.88 108 ASP A CA 1
ATOM 855 C C . ASP A 1 108 ? 7.271 -10.192 -15.211 1.00 56.88 108 ASP A C 1
ATOM 857 O O . ASP A 1 108 ? 6.140 -10.630 -15.454 1.00 56.88 108 ASP A O 1
ATOM 861 N N . TRP A 1 109 ? 7.558 -8.906 -15.444 1.00 63.59 109 TRP A N 1
ATOM 862 C CA . TRP A 1 109 ? 6.657 -8.005 -16.182 1.00 63.59 109 TRP A CA 1
ATOM 863 C C . TRP A 1 109 ? 6.776 -8.226 -17.705 1.00 63.59 109 TRP A C 1
ATOM 865 O O . TRP A 1 109 ? 7.346 -7.420 -18.439 1.00 63.59 109 TRP A O 1
ATOM 875 N N . ASP A 1 110 ? 6.294 -9.372 -18.193 1.00 55.62 110 ASP A N 1
ATOM 876 C CA . ASP A 1 110 ? 6.383 -9.719 -19.618 1.00 55.62 110 ASP A CA 1
ATOM 877 C C . ASP A 1 110 ? 5.399 -8.877 -20.463 1.00 55.62 110 ASP A C 1
ATOM 879 O O . ASP A 1 110 ? 4.214 -8.727 -20.157 1.00 55.62 110 ASP A O 1
ATOM 883 N N . THR A 1 111 ? 5.916 -8.274 -21.533 1.00 51.50 111 THR A N 1
ATOM 884 C CA . THR A 1 111 ? 5.545 -6.929 -22.019 1.00 51.50 111 THR A CA 1
ATOM 885 C C . THR A 1 111 ? 4.322 -6.850 -22.953 1.00 51.50 111 THR A C 1
ATOM 887 O O . THR A 1 111 ? 4.307 -6.057 -23.895 1.00 51.50 111 THR A O 1
ATOM 890 N N . PHE A 1 112 ? 3.262 -7.637 -22.741 1.00 43.72 112 PHE A N 1
ATOM 891 C CA . PHE A 1 112 ? 2.039 -7.535 -23.559 1.00 43.72 112 PHE A CA 1
ATOM 892 C C . PHE A 1 112 ? 0.750 -7.556 -22.725 1.00 43.72 112 PHE A C 1
ATOM 894 O O . PHE A 1 112 ? 0.348 -8.580 -22.183 1.00 43.72 112 PHE A O 1
ATOM 901 N N . GLY A 1 113 ? 0.045 -6.417 -22.690 1.00 59.03 113 GLY A N 1
ATOM 902 C CA . GLY A 1 113 ? -1.307 -6.294 -22.119 1.00 59.03 113 GLY A CA 1
ATOM 903 C C . GLY A 1 113 ? -1.373 -5.923 -20.635 1.00 59.03 113 GLY A C 1
ATOM 904 O O . GLY A 1 113 ? -2.473 -5.879 -20.072 1.00 59.03 113 GLY A O 1
ATOM 905 N N . VAL A 1 114 ? -0.232 -5.621 -20.008 1.00 65.56 114 VAL A N 1
ATOM 906 C CA . VAL A 1 114 ? -0.168 -5.378 -18.566 1.00 65.56 114 VAL A CA 1
ATOM 907 C C . VAL A 1 114 ? -0.807 -4.047 -18.165 1.00 65.56 114 VAL A C 1
ATOM 909 O O . VAL A 1 114 ? -1.531 -4.043 -17.179 1.00 65.56 114 VAL A O 1
ATOM 912 N N . ASP A 1 115 ? -0.716 -2.972 -18.963 1.00 71.94 115 ASP A N 1
ATOM 913 C CA . ASP A 1 115 ? -1.486 -1.726 -18.725 1.00 71.94 115 ASP A CA 1
ATOM 914 C C . ASP A 1 115 ? -2.995 -1.990 -18.557 1.00 71.94 115 ASP A C 1
ATOM 916 O O . ASP A 1 115 ? -3.617 -1.569 -17.581 1.00 71.94 115 ASP A O 1
ATOM 920 N N . THR A 1 116 ? -3.605 -2.746 -19.477 1.00 79.62 116 THR A N 1
ATOM 921 C CA . THR A 1 116 ? -5.054 -3.016 -19.421 1.00 79.62 116 THR A CA 1
ATOM 922 C C . THR A 1 116 ? -5.414 -3.929 -18.250 1.00 79.62 116 THR A C 1
ATOM 924 O O . THR A 1 116 ? -6.405 -3.678 -17.557 1.00 79.62 116 THR A O 1
ATOM 927 N N . LEU A 1 117 ? -4.614 -4.972 -18.003 1.00 83.12 117 LEU A N 1
ATOM 928 C CA . LEU A 1 117 ? -4.823 -5.876 -16.875 1.00 83.12 117 LEU A CA 1
ATOM 929 C C . LEU A 1 117 ? -4.649 -5.148 -15.537 1.00 83.12 117 LEU A C 1
ATOM 931 O O . LEU A 1 117 ? -5.542 -5.218 -14.695 1.00 83.12 117 LEU A O 1
ATOM 935 N N . LEU A 1 118 ? -3.543 -4.423 -15.356 1.00 85.69 118 LEU A N 1
ATOM 936 C CA . LEU A 1 118 ? -3.232 -3.664 -14.149 1.00 85.69 118 LEU A CA 1
ATOM 937 C C . LEU A 1 118 ? -4.352 -2.670 -13.859 1.00 85.69 118 LEU A C 1
ATOM 939 O O . LEU A 1 118 ? -4.928 -2.715 -12.778 1.00 85.69 118 LEU A O 1
ATOM 943 N N . ARG A 1 119 ? -4.741 -1.834 -14.828 1.00 88.19 119 ARG A N 1
ATOM 944 C CA . ARG A 1 119 ? -5.826 -0.858 -14.636 1.00 88.19 119 ARG A CA 1
ATOM 945 C C . ARG A 1 119 ? -7.122 -1.510 -14.177 1.00 88.19 119 ARG A C 1
ATOM 947 O O . ARG A 1 119 ? -7.763 -1.010 -13.255 1.00 88.19 119 ARG A O 1
ATOM 954 N N . ARG A 1 120 ? -7.496 -2.636 -14.790 1.00 90.25 120 ARG A N 1
ATOM 955 C CA . ARG A 1 120 ? -8.691 -3.381 -14.392 1.00 90.25 120 ARG A CA 1
ATOM 956 C C . ARG A 1 120 ? -8.572 -3.925 -12.970 1.00 90.25 120 ARG A C 1
ATOM 958 O O . ARG A 1 120 ? -9.506 -3.774 -12.191 1.00 90.25 120 ARG A O 1
ATOM 965 N N . LEU A 1 121 ? -7.438 -4.531 -12.626 1.00 92.94 121 LEU A N 1
ATOM 966 C CA . LEU A 1 121 ? -7.191 -5.082 -11.293 1.00 92.94 121 LEU A CA 1
ATOM 967 C C . LEU A 1 121 ? -7.212 -3.994 -10.211 1.00 92.94 121 LEU A C 1
ATOM 969 O O . LEU A 1 121 ? -7.825 -4.190 -9.160 1.00 92.94 121 LEU A O 1
ATOM 973 N N . LEU A 1 122 ? -6.590 -2.843 -10.479 1.00 93.38 122 LEU A N 1
ATOM 974 C CA . LEU A 1 122 ? -6.586 -1.694 -9.577 1.00 93.38 122 LEU A CA 1
ATOM 975 C C . LEU A 1 122 ? -8.006 -1.155 -9.351 1.00 93.38 122 LEU A C 1
ATOM 977 O O . LEU A 1 122 ? -8.393 -0.919 -8.207 1.00 93.38 122 LEU A O 1
ATOM 981 N N . TYR A 1 123 ? -8.790 -1.015 -10.424 1.00 94.75 123 TYR A N 1
ATOM 982 C CA . TYR A 1 123 ? -10.178 -0.559 -10.356 1.00 94.75 123 TYR A CA 1
ATOM 983 C C . TYR A 1 123 ? -11.072 -1.542 -9.587 1.00 94.75 123 TYR A C 1
ATOM 985 O O . TYR A 1 123 ? -11.711 -1.158 -8.609 1.00 94.75 123 TYR A O 1
ATOM 993 N N . ASP A 1 124 ? -11.069 -2.824 -9.968 1.00 95.25 124 ASP A N 1
ATOM 994 C CA . ASP A 1 124 ? -11.930 -3.853 -9.370 1.00 95.25 124 ASP A CA 1
ATOM 995 C C . ASP A 1 124 ? -11.654 -4.029 -7.863 1.00 95.25 124 ASP A C 1
ATOM 997 O O . ASP A 1 124 ? -12.570 -4.284 -7.075 1.00 95.25 124 ASP A O 1
ATOM 1001 N N . ALA A 1 125 ? -10.394 -3.878 -7.442 1.00 96.44 125 ALA A N 1
ATOM 1002 C CA . ALA A 1 125 ? -9.986 -3.972 -6.042 1.00 96.44 125 ALA A CA 1
ATOM 1003 C C . ALA A 1 125 ? -10.119 -2.655 -5.257 1.00 96.44 125 ALA A C 1
ATOM 1005 O O . ALA A 1 125 ? -9.874 -2.653 -4.050 1.00 96.44 125 ALA A O 1
ATOM 1006 N N . HIS A 1 126 ? -10.554 -1.567 -5.905 1.00 96.75 126 HIS A N 1
ATOM 1007 C CA . HIS A 1 126 ? -10.663 -0.228 -5.319 1.00 96.75 126 HIS A CA 1
ATOM 1008 C C . HIS A 1 126 ? -9.330 0.256 -4.726 1.00 96.75 126 HIS A C 1
ATOM 1010 O O . HIS A 1 126 ? -9.279 0.796 -3.618 1.00 96.75 126 HIS A O 1
ATOM 1016 N N . ILE A 1 127 ? -8.234 0.027 -5.455 1.00 97.25 127 ILE A N 1
ATOM 1017 C CA . ILE A 1 127 ? -6.907 0.489 -5.052 1.00 97.25 127 ILE A CA 1
ATOM 1018 C C . ILE A 1 127 ? -6.859 2.013 -5.134 1.00 97.25 127 ILE A C 1
ATOM 1020 O O . ILE A 1 127 ? -7.196 2.615 -6.150 1.00 97.25 127 ILE A O 1
ATOM 1024 N N . ARG A 1 128 ? -6.424 2.628 -4.037 1.00 97.12 128 ARG A N 1
ATOM 1025 C CA . ARG A 1 128 ? -6.346 4.078 -3.846 1.00 97.12 128 ARG A CA 1
ATOM 1026 C C . ARG A 1 128 ? -4.922 4.611 -3.948 1.00 97.12 128 ARG A C 1
ATOM 1028 O O . ARG A 1 128 ? -4.772 5.811 -4.087 1.00 97.12 128 ARG A O 1
ATOM 1035 N N . GLN A 1 129 ? -3.891 3.768 -3.866 1.00 96.62 129 GLN A N 1
ATOM 1036 C CA . GLN A 1 129 ? -2.492 4.182 -4.021 1.00 96.62 129 GLN A CA 1
ATOM 1037 C C . GLN A 1 129 ? -1.630 3.038 -4.551 1.00 96.62 129 GLN A C 1
ATOM 1039 O O . GLN A 1 129 ? -1.823 1.876 -4.182 1.00 96.62 129 GLN A O 1
ATOM 1044 N N . VAL A 1 130 ? -0.619 3.383 -5.344 1.00 94.88 130 VAL A N 1
ATOM 1045 C CA . VAL A 1 130 ? 0.476 2.476 -5.699 1.00 94.88 130 VAL A CA 1
ATOM 1046 C C . VAL A 1 130 ? 1.796 3.050 -5.191 1.00 94.88 130 VAL A C 1
ATOM 1048 O O . VAL A 1 130 ? 2.156 4.193 -5.463 1.00 94.88 130 VAL A O 1
ATOM 1051 N N . ILE A 1 131 ? 2.529 2.244 -4.429 1.00 93.75 131 ILE A N 1
ATOM 1052 C CA . ILE A 1 131 ? 3.870 2.541 -3.934 1.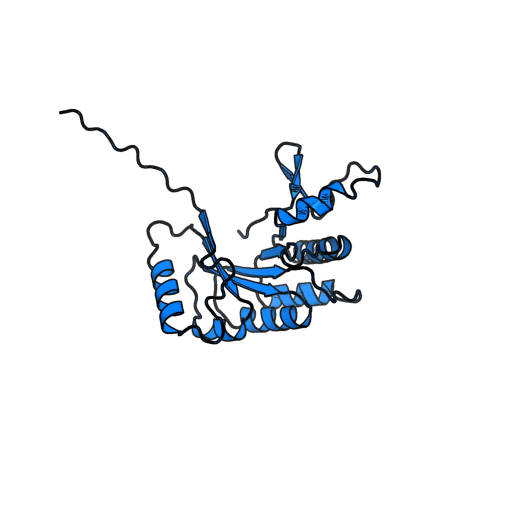00 93.75 131 ILE A CA 1
ATOM 1053 C C . ILE A 1 131 ? 4.858 1.699 -4.738 1.00 93.75 131 ILE A C 1
ATOM 1055 O O . ILE A 1 131 ? 4.676 0.493 -4.840 1.00 93.75 131 ILE A O 1
ATOM 1059 N N . ILE A 1 132 ? 5.921 2.300 -5.265 1.00 90.69 132 ILE A N 1
ATOM 1060 C CA . ILE A 1 132 ? 6.942 1.603 -6.062 1.00 90.69 132 ILE A CA 1
ATOM 1061 C C . ILE A 1 132 ? 8.307 1.788 -5.393 1.00 90.69 132 ILE A C 1
ATOM 1063 O O . ILE A 1 132 ? 8.662 2.897 -4.983 1.00 90.69 132 ILE A O 1
ATOM 1067 N N . GLY A 1 133 ? 9.093 0.720 -5.268 1.00 88.25 133 GLY A N 1
ATOM 1068 C CA . GLY A 1 133 ? 10.455 0.794 -4.734 1.00 88.25 133 GLY A CA 1
ATOM 1069 C C . GLY A 1 133 ? 11.346 -0.372 -5.148 1.00 88.25 133 GLY A C 1
ATO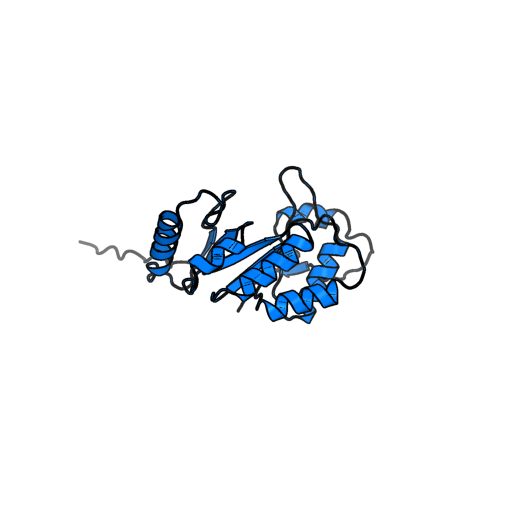M 1070 O O . GLY A 1 133 ? 10.883 -1.353 -5.714 1.00 88.25 133 GLY A O 1
ATOM 1071 N N . SER A 1 134 ? 12.640 -0.270 -4.842 1.00 83.06 134 SER A N 1
ATOM 1072 C CA . SER A 1 134 ? 13.608 -1.350 -5.090 1.00 83.06 134 SER A CA 1
ATOM 1073 C C . SER A 1 134 ? 13.557 -2.427 -4.007 1.00 83.06 134 SER A C 1
ATOM 1075 O O . SER A 1 134 ? 13.386 -2.106 -2.824 1.00 83.06 134 SER A O 1
ATOM 1077 N N . GLN A 1 135 ? 13.824 -3.679 -4.385 1.00 78.00 135 GLN A N 1
ATOM 1078 C CA . GLN A 1 135 ? 14.171 -4.726 -3.425 1.00 78.00 135 GLN A CA 1
ATOM 1079 C C . GLN A 1 135 ? 15.537 -4.373 -2.831 1.00 78.00 135 GLN A C 1
ATOM 1081 O O . GLN A 1 135 ? 16.472 -4.048 -3.563 1.00 78.00 135 GLN A O 1
ATOM 1086 N N . THR A 1 136 ? 15.668 -4.393 -1.506 1.00 71.38 136 THR A N 1
ATOM 1087 C CA . THR A 1 136 ? 16.899 -3.939 -0.834 1.00 71.38 136 THR A CA 1
ATOM 1088 C C . THR A 1 136 ? 17.875 -5.070 -0.513 1.00 71.38 136 THR A C 1
ATOM 1090 O O . THR A 1 136 ? 19.071 -4.809 -0.383 1.00 71.38 136 THR A O 1
ATOM 1093 N N . LYS A 1 137 ? 17.406 -6.320 -0.379 1.00 68.75 137 LYS A N 1
ATOM 1094 C CA . LYS A 1 137 ? 18.228 -7.476 0.026 1.00 68.75 137 LYS A CA 1
ATOM 1095 C C . LYS A 1 137 ? 17.801 -8.766 -0.708 1.00 68.75 137 LYS A C 1
ATOM 1097 O O . LYS A 1 137 ? 16.800 -9.360 -0.309 1.00 68.75 137 LYS A O 1
ATOM 1102 N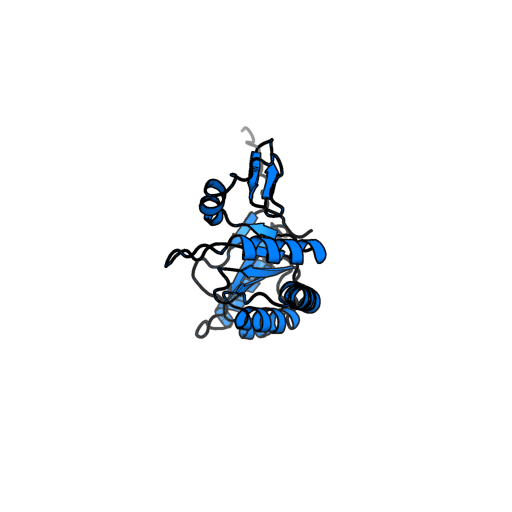 N . PRO A 1 138 ? 18.551 -9.227 -1.732 1.00 72.06 138 PRO A N 1
ATOM 1103 C CA . PRO A 1 138 ? 19.632 -8.512 -2.427 1.00 72.06 138 PRO A CA 1
ATOM 1104 C C . PRO A 1 138 ? 19.109 -7.243 -3.117 1.00 72.06 138 PRO A C 1
ATOM 1106 O O . PRO A 1 138 ? 17.923 -7.164 -3.432 1.00 72.06 138 PRO A O 1
ATOM 1109 N N . TYR A 1 139 ? 19.976 -6.249 -3.345 1.00 74.81 139 TYR A N 1
ATOM 1110 C CA . TYR A 1 139 ? 19.569 -5.055 -4.085 1.00 74.81 139 TYR A CA 1
ATOM 1111 C C . TYR A 1 139 ? 19.210 -5.436 -5.521 1.00 74.81 139 TYR A C 1
ATOM 1113 O O . TYR A 1 139 ? 20.063 -5.911 -6.272 1.00 74.81 139 TYR A O 1
ATOM 1121 N N . ARG A 1 140 ? 17.949 -5.222 -5.889 1.00 76.94 140 ARG A N 1
ATOM 1122 C CA . ARG A 1 140 ? 17.466 -5.311 -7.265 1.00 76.94 140 ARG A CA 1
ATOM 1123 C C . ARG A 1 140 ? 16.623 -4.068 -7.525 1.00 76.94 140 ARG A C 1
ATOM 1125 O O . ARG A 1 140 ? 15.582 -3.911 -6.883 1.00 76.94 140 ARG A O 1
ATOM 1132 N N . PRO A 1 141 ? 17.084 -3.138 -8.371 1.00 74.94 141 PRO A N 1
ATOM 1133 C CA . PRO A 1 141 ? 16.234 -2.048 -8.807 1.00 74.94 141 PRO A CA 1
ATOM 1134 C C . PRO A 1 141 ? 15.217 -2.553 -9.842 1.00 74.94 141 PRO A C 1
ATOM 1136 O O . PRO A 1 141 ? 15.528 -3.496 -10.569 1.00 74.94 141 PRO A O 1
ATOM 1139 N N . PRO A 1 142 ? 14.025 -1.942 -9.930 1.00 77.69 142 PRO A N 1
ATOM 1140 C CA . PRO A 1 142 ? 13.140 -2.149 -11.073 1.00 77.69 142 PRO A CA 1
ATOM 1141 C C . PRO A 1 142 ? 13.739 -1.548 -12.350 1.00 77.69 142 PRO A C 1
ATOM 1143 O O . PRO A 1 142 ? 14.501 -0.575 -12.290 1.00 77.69 142 PRO A O 1
ATOM 1146 N N . GLU A 1 143 ? 13.354 -2.090 -13.504 1.00 78.88 143 GLU A N 1
ATOM 1147 C CA . GLU A 1 143 ? 13.658 -1.474 -14.792 1.00 78.88 143 GLU A CA 1
ATOM 1148 C C . GLU A 1 143 ? 12.851 -0.179 -14.962 1.00 78.88 143 GLU A C 1
ATOM 1150 O O . GLU A 1 143 ? 11.698 -0.058 -14.542 1.00 78.88 143 GLU A O 1
ATOM 1155 N N . ILE A 1 144 ? 13.455 0.834 -15.591 1.00 79.12 144 ILE A N 1
ATOM 1156 C CA . ILE A 1 144 ? 12.800 2.143 -15.781 1.00 79.12 144 ILE A CA 1
ATOM 1157 C C . ILE A 1 144 ? 11.555 2.018 -16.676 1.00 79.12 144 ILE A C 1
ATOM 1159 O O . ILE A 1 144 ? 10.610 2.792 -16.510 1.00 79.12 144 ILE A O 1
ATOM 1163 N N . SER A 1 145 ? 11.550 1.079 -17.628 1.00 78.69 145 SER A N 1
ATOM 1164 C CA . SER A 1 145 ? 10.378 0.769 -18.460 1.00 78.69 145 SER A CA 1
ATOM 1165 C C . SER A 1 145 ? 9.176 0.369 -17.616 1.00 78.69 145 SER A C 1
ATOM 1167 O O . SER A 1 145 ? 8.085 0.880 -17.845 1.00 78.69 145 SER A O 1
ATOM 1169 N N . ASP A 1 146 ? 9.397 -0.453 -16.595 1.00 80.12 146 ASP A N 1
ATOM 1170 C CA . ASP A 1 146 ? 8.330 -0.988 -15.753 1.00 80.12 146 ASP A CA 1
ATOM 1171 C C . ASP A 1 146 ? 7.763 0.124 -14.871 1.00 80.12 146 ASP A C 1
ATOM 1173 O O . ASP A 1 146 ? 6.549 0.283 -14.762 1.00 80.12 146 ASP A O 1
ATOM 1177 N N . ILE A 1 147 ? 8.637 0.975 -14.310 1.00 82.81 147 ILE A N 1
ATOM 1178 C CA . ILE A 1 147 ? 8.201 2.173 -13.575 1.00 82.81 147 ILE A CA 1
ATOM 1179 C C . ILE A 1 147 ? 7.320 3.047 -14.473 1.00 82.81 147 ILE A C 1
ATOM 1181 O O . ILE A 1 147 ? 6.273 3.506 -14.023 1.00 82.81 147 ILE A O 1
ATOM 1185 N N . LYS A 1 148 ? 7.737 3.289 -15.725 1.00 81.62 148 LYS A N 1
ATOM 1186 C CA . LYS A 1 148 ? 6.980 4.101 -16.689 1.00 81.62 148 LYS A CA 1
ATOM 1187 C C . LYS A 1 148 ? 5.607 3.502 -16.973 1.00 81.62 148 LYS A C 1
ATOM 1189 O O . LYS A 1 148 ? 4.627 4.232 -16.896 1.00 81.62 148 LYS A O 1
ATOM 1194 N N . GLU A 1 149 ? 5.535 2.205 -17.259 1.00 81.44 149 GLU A N 1
ATOM 1195 C CA . GLU A 1 149 ? 4.273 1.537 -17.582 1.00 81.44 149 GLU A CA 1
ATOM 1196 C C . GLU A 1 149 ? 3.306 1.540 -16.392 1.00 81.44 149 GLU A C 1
ATOM 1198 O O . GLU A 1 149 ? 2.139 1.894 -16.546 1.00 81.44 149 GLU A O 1
ATOM 1203 N N . ILE A 1 150 ? 3.793 1.230 -15.186 1.00 85.31 150 ILE A N 1
ATOM 1204 C CA . ILE A 1 150 ? 2.974 1.267 -13.967 1.00 85.31 150 ILE A CA 1
ATOM 1205 C C . ILE A 1 150 ? 2.464 2.687 -13.708 1.00 85.31 150 ILE A C 1
ATOM 1207 O O . ILE A 1 150 ? 1.292 2.874 -13.383 1.00 85.31 150 ILE A O 1
ATOM 1211 N N . VAL A 1 151 ? 3.335 3.689 -13.844 1.00 87.12 151 VAL A N 1
ATOM 1212 C CA . VAL A 1 151 ? 2.971 5.099 -13.680 1.00 87.12 151 VAL A CA 1
ATOM 1213 C C . VAL A 1 151 ? 1.899 5.507 -14.688 1.00 87.12 151 VAL A C 1
ATOM 1215 O O . VAL A 1 151 ? 0.896 6.093 -14.292 1.00 87.12 151 VAL A O 1
ATOM 1218 N N . GLU A 1 152 ? 2.062 5.154 -15.961 1.00 85.62 152 GLU A N 1
ATOM 1219 C CA . GLU A 1 152 ? 1.087 5.469 -17.002 1.00 85.62 152 GLU A CA 1
ATOM 1220 C C . GLU A 1 152 ? -0.268 4.795 -16.736 1.00 85.62 152 GLU A C 1
ATOM 1222 O O . GLU A 1 152 ? -1.318 5.429 -16.875 1.00 85.62 152 GLU A O 1
ATOM 1227 N N . ALA A 1 153 ? -0.258 3.538 -16.290 1.00 85.25 153 ALA A N 1
ATOM 1228 C CA . ALA A 1 153 ? -1.462 2.818 -15.891 1.00 85.25 153 ALA A CA 1
ATOM 1229 C C . ALA A 1 153 ? -2.175 3.499 -14.712 1.00 85.25 153 ALA A C 1
ATOM 1231 O O . ALA A 1 153 ? -3.399 3.657 -14.735 1.00 85.25 153 ALA A O 1
ATOM 1232 N N . CYS A 1 154 ? -1.418 3.939 -13.701 1.00 89.56 154 CYS A N 1
ATOM 1233 C CA . CYS A 1 154 ? -1.949 4.654 -12.542 1.00 89.56 154 CYS A CA 1
ATOM 1234 C C . CYS A 1 154 ? -2.523 6.021 -12.933 1.00 89.56 154 CYS A C 1
ATOM 1236 O O . CYS A 1 154 ? -3.638 6.344 -12.525 1.00 89.56 154 CYS A O 1
ATOM 1238 N N . ASP A 1 155 ? -1.835 6.778 -13.791 1.00 89.50 155 ASP A N 1
ATOM 1239 C CA . ASP A 1 155 ? -2.306 8.074 -14.293 1.00 89.50 155 ASP A CA 1
ATOM 1240 C C . ASP A 1 155 ? -3.638 7.925 -15.038 1.00 89.50 155 ASP A C 1
ATOM 1242 O O . ASP A 1 155 ? -4.601 8.642 -14.762 1.00 89.50 155 ASP A O 1
ATOM 1246 N N . LYS A 1 156 ? -3.743 6.931 -15.930 1.00 87.69 156 LYS A N 1
ATOM 1247 C CA . LYS A 1 156 ? -4.988 6.625 -16.654 1.00 87.69 156 LYS A CA 1
ATOM 1248 C C . LYS A 1 156 ? -6.111 6.109 -15.745 1.00 87.69 156 LYS A C 1
ATOM 1250 O O . LYS A 1 156 ? -7.267 6.075 -16.175 1.00 87.69 156 LYS A O 1
ATOM 1255 N N . ALA A 1 157 ? -5.786 5.642 -14.541 1.00 87.38 157 ALA A N 1
ATOM 1256 C CA . ALA A 1 157 ? -6.742 5.197 -13.531 1.00 87.38 157 ALA A CA 1
ATOM 1257 C C . ALA A 1 157 ? -7.059 6.278 -12.480 1.00 87.38 157 ALA A C 1
ATOM 1259 O O . ALA A 1 157 ? -7.951 6.067 -11.662 1.00 87.38 157 ALA A O 1
ATOM 1260 N N . GLY A 1 158 ? -6.360 7.420 -12.495 1.00 91.06 158 GLY A N 1
ATOM 1261 C CA . GLY A 1 158 ? -6.479 8.452 -11.462 1.00 91.06 158 GLY A CA 1
ATOM 1262 C C . GLY A 1 158 ? -5.962 8.003 -10.091 1.00 91.06 158 GLY A C 1
ATOM 1263 O O . GLY A 1 158 ? -6.472 8.457 -9.070 1.00 91.06 158 GLY A O 1
ATOM 1264 N N . ILE A 1 159 ? -4.993 7.082 -10.055 1.00 93.12 159 ILE A N 1
ATOM 1265 C CA . ILE A 1 159 ? -4.449 6.513 -8.817 1.00 93.12 159 ILE A CA 1
ATOM 1266 C C . ILE A 1 159 ? -3.116 7.197 -8.478 1.00 93.12 159 ILE A C 1
ATOM 1268 O O . ILE A 1 159 ? -2.203 7.173 -9.304 1.00 93.12 159 ILE A O 1
ATOM 1272 N N . PRO A 1 160 ? -2.960 7.773 -7.272 1.00 94.12 160 PRO A N 1
ATOM 1273 C CA . PRO A 1 160 ? -1.723 8.418 -6.853 1.00 94.12 160 PRO A CA 1
ATOM 1274 C C . PRO A 1 160 ? -0.562 7.425 -6.744 1.00 94.12 160 PRO A C 1
ATOM 1276 O O . PRO A 1 160 ? -0.709 6.312 -6.219 1.00 94.12 160 PRO A O 1
ATOM 1279 N N . VAL A 1 161 ? 0.617 7.873 -7.180 1.00 92.62 161 VAL A N 1
ATOM 1280 C CA . VAL A 1 161 ? 1.860 7.093 -7.139 1.00 92.62 161 VAL A CA 1
ATOM 1281 C C . VAL A 1 161 ? 2.861 7.674 -6.138 1.00 92.62 161 VAL A C 1
ATOM 1283 O O . VAL A 1 161 ? 3.193 8.863 -6.157 1.00 92.62 161 VAL A O 1
ATOM 1286 N N . PHE A 1 162 ? 3.419 6.801 -5.296 1.00 92.94 162 PHE A N 1
ATOM 1287 C CA . PHE A 1 162 ? 4.522 7.117 -4.391 1.00 92.94 162 PHE A CA 1
ATOM 1288 C C . PHE A 1 162 ? 5.775 6.307 -4.750 1.00 92.94 162 PHE A C 1
ATOM 1290 O O . PHE A 1 162 ? 5.813 5.086 -4.609 1.00 92.94 162 PHE A O 1
ATOM 1297 N N . LEU A 1 163 ? 6.842 6.984 -5.163 1.00 90.31 163 LEU A N 1
ATOM 1298 C CA . LEU A 1 163 ? 8.131 6.376 -5.491 1.00 90.31 163 LEU A CA 1
ATOM 1299 C C . LEU A 1 163 ? 9.076 6.465 -4.286 1.00 90.31 163 LEU A C 1
ATOM 1301 O O . LEU A 1 163 ? 9.391 7.554 -3.805 1.00 90.31 163 LEU A O 1
ATOM 1305 N N . LYS A 1 164 ? 9.544 5.323 -3.774 1.00 88.56 164 LYS A N 1
ATOM 1306 C CA . LYS A 1 164 ? 10.438 5.275 -2.605 1.00 88.56 164 LYS A CA 1
ATOM 1307 C C . LYS A 1 164 ? 11.806 5.891 -2.925 1.00 88.56 164 LYS A C 1
ATOM 1309 O O . LYS A 1 164 ? 12.353 5.710 -4.007 1.00 88.56 164 LYS A O 1
ATOM 1314 N N . ASN A 1 165 ? 12.425 6.522 -1.923 1.00 86.56 165 ASN A N 1
ATOM 1315 C CA . ASN A 1 165 ? 13.749 7.157 -2.042 1.00 86.56 165 ASN A CA 1
ATOM 1316 C C . ASN A 1 165 ? 14.866 6.205 -2.512 1.00 86.56 165 ASN A C 1
ATOM 1318 O O . ASN A 1 165 ? 15.870 6.649 -3.058 1.00 86.56 165 ASN A O 1
ATOM 1322 N N . ASN A 1 166 ? 14.713 4.890 -2.335 1.00 81.38 166 ASN A N 1
ATOM 1323 C CA . ASN A 1 166 ? 15.687 3.918 -2.835 1.00 81.38 166 ASN A CA 1
ATOM 1324 C C . ASN A 1 166 ? 15.715 3.798 -4.376 1.00 81.38 166 ASN A C 1
ATOM 1326 O O . ASN A 1 166 ? 16.560 3.080 -4.906 1.00 81.38 166 ASN A O 1
ATOM 1330 N N . LEU A 1 167 ? 14.851 4.532 -5.085 1.00 82.25 167 LEU A N 1
ATOM 1331 C CA . LEU A 1 167 ? 14.876 4.698 -6.537 1.00 82.25 167 LEU A CA 1
ATOM 1332 C C . LEU A 1 167 ? 15.732 5.892 -6.999 1.00 82.25 167 LEU A C 1
ATOM 1334 O O . LEU A 1 167 ? 15.991 6.013 -8.193 1.00 82.25 167 LEU A O 1
ATOM 1338 N N . TYR A 1 168 ? 16.247 6.747 -6.099 1.00 77.56 168 TYR A N 1
ATOM 1339 C CA . TYR A 1 168 ? 17.123 7.866 -6.495 1.00 77.56 168 TYR A CA 1
ATOM 1340 C C . TYR A 1 168 ? 18.390 7.402 -7.235 1.00 77.56 168 TYR A C 1
ATOM 1342 O O . TYR A 1 168 ? 18.913 8.132 -8.066 1.00 77.56 168 TYR A O 1
ATOM 1350 N N . GLY A 1 169 ? 18.882 6.180 -7.006 1.00 71.25 169 GLY A N 1
ATOM 1351 C CA . GLY A 1 169 ? 20.008 5.639 -7.782 1.00 71.25 169 GLY A CA 1
ATOM 1352 C C . GLY A 1 169 ? 19.690 5.432 -9.273 1.00 71.25 169 GLY A C 1
ATOM 1353 O O . GLY A 1 169 ? 20.583 5.532 -10.111 1.00 71.25 169 GLY A O 1
ATOM 1354 N N . LEU A 1 170 ? 18.420 5.189 -9.619 1.00 69.69 170 LEU A N 1
ATOM 1355 C CA . LEU A 1 170 ? 17.957 5.093 -11.009 1.00 69.69 170 LEU A CA 1
ATOM 1356 C C . LEU A 1 170 ? 17.837 6.470 -11.670 1.00 69.69 170 LEU A C 1
ATOM 1358 O O . LEU A 1 170 ? 18.025 6.586 -12.879 1.00 69.69 170 LEU A O 1
ATOM 1362 N N . TRP A 1 171 ? 17.601 7.511 -10.866 1.00 63.84 171 TRP A N 1
ATOM 1363 C CA . TRP A 1 171 ? 17.512 8.905 -11.299 1.00 63.84 171 TRP A CA 1
ATOM 1364 C C . TRP A 1 171 ? 18.786 9.383 -11.999 1.00 63.84 171 TRP A C 1
ATOM 1366 O O . TRP A 1 171 ? 18.742 9.896 -13.114 1.00 63.84 171 TRP A O 1
ATOM 1376 N N . TYR A 1 172 ? 19.937 9.203 -11.345 1.00 56.34 172 TYR A N 1
ATOM 1377 C CA . TYR A 1 172 ? 21.210 9.758 -11.811 1.00 56.34 172 TYR A CA 1
ATOM 1378 C C . TYR A 1 172 ? 21.760 9.067 -13.062 1.00 56.34 172 TYR A C 1
ATOM 1380 O O . TYR A 1 172 ? 22.623 9.626 -13.734 1.00 56.34 172 TYR A O 1
ATOM 1388 N N . ASN A 1 173 ? 21.262 7.874 -13.398 1.00 51.72 173 ASN A N 1
ATOM 1389 C CA . ASN A 1 173 ? 21.837 7.071 -14.470 1.00 51.72 173 ASN A CA 1
ATOM 1390 C C . ASN A 1 173 ? 21.282 7.369 -15.870 1.00 51.72 173 ASN A C 1
ATOM 1392 O O . ASN A 1 173 ? 21.935 6.967 -16.831 1.00 51.72 173 ASN A O 1
ATOM 1396 N N . LYS A 1 174 ? 20.148 8.075 -16.043 1.00 53.78 174 LYS A N 1
ATOM 1397 C CA . LYS A 1 174 ? 19.610 8.389 -17.388 1.00 53.78 174 LYS A CA 1
ATOM 1398 C C . LYS A 1 174 ? 18.715 9.642 -17.472 1.00 53.78 174 LYS A C 1
ATOM 1400 O O . LYS A 1 174 ? 17.581 9.558 -17.932 1.00 53.78 174 LYS A O 1
ATOM 1405 N N . THR A 1 175 ? 19.258 10.824 -17.192 1.00 51.62 175 THR A N 1
ATOM 1406 C CA . THR A 1 175 ? 18.812 12.062 -17.874 1.00 51.62 175 THR A CA 1
ATOM 1407 C C . THR A 1 175 ? 19.848 12.448 -18.932 1.00 51.62 175 THR A C 1
ATOM 1409 O O . THR A 1 175 ? 20.553 13.438 -18.793 1.00 51.62 175 THR A O 1
ATOM 1412 N N . ASN A 1 176 ? 19.997 11.608 -19.961 1.00 45.47 176 ASN A N 1
ATOM 1413 C CA . ASN A 1 176 ? 20.899 11.826 -21.104 1.00 45.47 176 ASN A CA 1
ATOM 1414 C C . ASN A 1 176 ? 20.152 11.661 -22.443 1.00 45.47 176 ASN A C 1
ATOM 1416 O O . ASN A 1 176 ? 20.675 11.060 -23.376 1.00 45.47 176 ASN A O 1
ATOM 1420 N N . ASP A 1 177 ? 18.919 12.159 -22.552 1.00 51.75 177 ASP A N 1
ATOM 1421 C CA . ASP A 1 177 ? 18.266 12.339 -23.861 1.00 51.75 177 ASP A CA 1
ATOM 1422 C C . ASP A 1 177 ? 18.336 13.795 -24.363 1.00 51.75 177 ASP A C 1
ATOM 1424 O O . ASP A 1 177 ? 17.865 14.100 -25.455 1.00 51.75 177 ASP A O 1
ATOM 1428 N N . GLY A 1 178 ? 18.951 14.697 -23.584 1.00 49.81 178 GLY A N 1
ATOM 1429 C CA . GLY A 1 178 ? 19.056 16.121 -23.910 1.00 49.81 178 GLY A CA 1
ATOM 1430 C C . GLY A 1 178 ? 17.722 16.875 -23.858 1.00 49.81 178 GLY A C 1
ATOM 1431 O O . GLY A 1 178 ? 17.684 18.056 -24.204 1.00 49.81 178 GLY A O 1
ATOM 1432 N N . SER A 1 179 ? 16.632 16.228 -23.434 1.00 54.69 179 SER A N 1
ATOM 1433 C CA . SER A 1 179 ? 15.325 16.853 -23.292 1.00 54.69 179 SER A CA 1
ATOM 1434 C C . SER A 1 179 ? 15.200 17.517 -21.918 1.00 54.69 179 SER A C 1
ATOM 1436 O O . SER A 1 179 ? 15.568 16.966 -20.885 1.00 54.69 179 SER A O 1
ATOM 1438 N N . ASN A 1 180 ? 14.662 18.736 -21.894 1.00 54.88 180 ASN A N 1
ATOM 1439 C CA . ASN A 1 180 ? 14.386 19.482 -20.660 1.00 54.88 180 ASN A CA 1
ATOM 1440 C C . ASN A 1 180 ? 13.040 19.054 -20.020 1.00 54.88 180 ASN A C 1
ATOM 1442 O O . ASN A 1 180 ? 12.416 19.831 -19.288 1.00 54.88 180 ASN A O 1
ATOM 1446 N N . GLN A 1 181 ? 12.532 17.867 -20.378 1.00 58.03 181 GLN A N 1
ATOM 1447 C CA . GLN A 1 181 ? 11.229 17.361 -19.952 1.00 58.03 181 GLN A CA 1
ATOM 1448 C C . GLN A 1 181 ? 11.362 16.531 -18.676 1.00 58.03 181 GLN A C 1
ATOM 1450 O O . GLN A 1 181 ? 12.229 15.669 -18.563 1.00 58.03 181 GLN A O 1
ATOM 1455 N N . ILE A 1 182 ? 10.465 16.781 -17.720 1.00 60.75 182 ILE A N 1
ATOM 1456 C CA . ILE A 1 182 ? 10.346 15.952 -16.520 1.00 60.75 182 ILE A CA 1
ATOM 1457 C C . ILE A 1 182 ? 9.824 14.583 -16.976 1.00 60.75 182 ILE A C 1
ATOM 1459 O O . ILE A 1 182 ? 8.785 14.538 -17.643 1.00 60.75 182 ILE A O 1
ATOM 1463 N N . PRO A 1 183 ? 10.485 13.469 -16.630 1.00 65.94 183 PRO A N 1
ATOM 1464 C CA . PRO A 1 183 ? 9.942 12.150 -16.909 1.00 65.94 183 PRO A CA 1
ATOM 1465 C C . PRO A 1 183 ? 8.567 11.975 -16.249 1.00 65.94 183 PRO A C 1
ATOM 1467 O O . PRO A 1 183 ? 8.358 12.448 -15.138 1.00 65.94 183 PRO A O 1
ATOM 1470 N N . GLN A 1 184 ? 7.646 11.241 -16.878 1.00 68.62 184 GLN A N 1
ATOM 1471 C CA . GLN A 1 184 ? 6.282 11.015 -16.356 1.00 68.62 184 GLN A CA 1
ATOM 1472 C C . GLN A 1 184 ? 6.246 10.418 -14.929 1.00 68.62 184 GLN A C 1
ATOM 1474 O O . GLN A 1 184 ? 5.294 10.596 -14.173 1.00 68.62 184 GLN A O 1
ATOM 1479 N N . TRP A 1 185 ? 7.312 9.724 -14.536 1.00 68.62 185 TRP A N 1
ATOM 1480 C CA . TRP A 1 185 ? 7.506 9.149 -13.205 1.00 68.62 185 TRP A CA 1
ATOM 1481 C C . TRP A 1 185 ? 8.154 10.118 -12.199 1.00 68.62 185 TRP A C 1
ATOM 1483 O O . TRP A 1 185 ? 8.490 9.720 -11.090 1.00 68.62 185 TRP A O 1
ATOM 1493 N N . ALA A 1 186 ? 8.330 11.393 -12.532 1.00 71.50 186 ALA A N 1
ATOM 1494 C CA . ALA A 1 186 ? 8.868 12.420 -11.645 1.00 71.50 186 ALA A CA 1
ATOM 1495 C C . ALA A 1 186 ? 7.891 13.598 -11.497 1.00 71.50 186 ALA A C 1
ATOM 1497 O O . ALA A 1 186 ? 6.966 13.779 -12.284 1.00 71.50 186 ALA A O 1
ATOM 1498 N N . THR A 1 187 ? 8.086 14.404 -10.455 1.00 73.00 187 THR A N 1
ATOM 1499 C CA . THR A 1 187 ? 7.333 15.642 -10.209 1.00 73.00 187 THR A CA 1
ATOM 1500 C C . THR A 1 187 ? 8.284 16.782 -9.842 1.00 73.00 187 THR A C 1
ATOM 1502 O O . THR A 1 187 ? 9.473 16.553 -9.621 1.00 73.00 187 THR A O 1
ATOM 1505 N N . ARG A 1 188 ? 7.793 18.024 -9.771 1.00 67.19 188 ARG A N 1
ATOM 1506 C CA . ARG A 1 188 ? 8.591 19.198 -9.380 1.00 67.19 188 ARG A CA 1
ATOM 1507 C C . ARG A 1 188 ? 8.222 19.702 -7.998 1.00 67.19 188 ARG A C 1
ATOM 1509 O O . ARG A 1 188 ? 7.056 19.955 -7.705 1.00 67.19 188 ARG A O 1
ATOM 1516 N N . LYS A 1 189 ? 9.241 19.967 -7.182 1.00 70.69 189 LYS A N 1
ATOM 1517 C CA . LYS A 1 189 ? 9.108 20.680 -5.909 1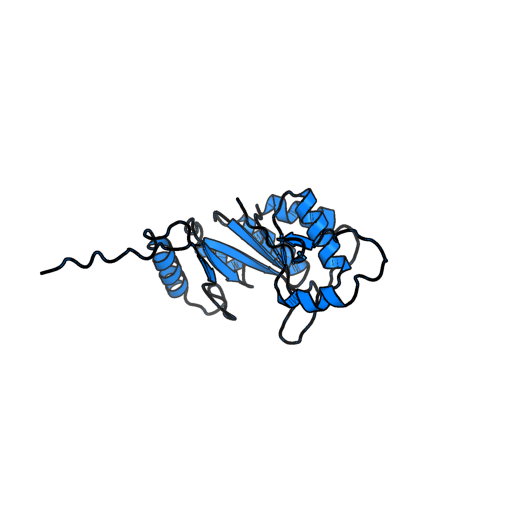.00 70.69 189 LYS A CA 1
ATOM 1518 C C . LYS A 1 189 ? 10.240 21.686 -5.761 1.00 70.69 189 LYS A C 1
ATOM 1520 O O . LYS A 1 189 ? 11.406 21.317 -5.817 1.00 70.69 189 LYS A O 1
ATOM 1525 N N . ASN A 1 190 ? 9.899 22.956 -5.542 1.00 72.25 190 ASN A N 1
ATOM 1526 C CA . ASN A 1 190 ? 10.874 24.040 -5.361 1.00 72.25 190 ASN A CA 1
ATOM 1527 C C . ASN A 1 190 ? 11.949 24.081 -6.465 1.00 72.25 190 ASN A C 1
ATOM 1529 O O . ASN A 1 190 ? 13.128 24.209 -6.162 1.00 72.25 190 ASN A O 1
ATOM 1533 N N . TYR A 1 191 ? 11.542 23.949 -7.733 1.00 64.69 191 TYR A N 1
ATOM 1534 C CA . TYR A 1 191 ? 12.436 23.943 -8.906 1.00 64.69 191 TYR A CA 1
ATOM 1535 C C . TYR A 1 191 ? 13.411 22.760 -8.997 1.00 64.69 191 TYR A C 1
ATOM 1537 O O . TYR A 1 191 ? 14.237 22.725 -9.905 1.00 64.69 191 TYR A O 1
ATOM 1545 N N . HIS A 1 192 ? 13.282 21.774 -8.110 1.00 64.06 192 HIS A N 1
ATOM 1546 C CA . HIS A 1 192 ? 13.981 20.504 -8.205 1.00 64.06 192 HIS A CA 1
ATOM 1547 C C . HIS A 1 192 ? 13.015 19.424 -8.678 1.00 64.06 192 HIS A C 1
ATOM 1549 O O . HIS A 1 192 ? 11.896 19.295 -8.168 1.00 64.06 192 HIS A O 1
ATOM 1555 N N . ASP A 1 193 ? 13.464 18.648 -9.652 1.00 71.88 193 ASP A N 1
ATOM 1556 C CA . ASP A 1 193 ? 12.790 17.427 -10.049 1.00 71.88 193 ASP A CA 1
ATOM 1557 C C . ASP A 1 193 ? 13.013 16.388 -8.927 1.00 71.88 193 ASP A C 1
ATOM 1559 O O . ASP A 1 193 ? 14.137 16.176 -8.463 1.00 71.88 193 ASP A O 1
ATOM 1563 N N . ILE A 1 194 ? 11.926 15.789 -8.440 1.00 77.50 194 ILE A N 1
ATOM 1564 C CA . ILE A 1 194 ? 11.916 14.781 -7.374 1.00 77.50 194 ILE A CA 1
ATOM 1565 C C . ILE A 1 194 ? 11.089 13.562 -7.793 1.00 77.50 194 ILE A C 1
ATOM 1567 O O . ILE A 1 194 ? 10.262 13.625 -8.706 1.00 77.50 194 ILE A O 1
ATOM 1571 N N . LEU A 1 195 ? 11.286 12.441 -7.098 1.00 83.38 195 LEU A N 1
ATOM 1572 C CA . LEU A 1 195 ? 10.415 11.271 -7.224 1.00 83.38 195 LEU A CA 1
ATOM 1573 C C . LEU A 1 195 ? 8.957 11.652 -6.904 1.00 83.38 195 LEU A C 1
ATOM 1575 O O . LEU A 1 195 ? 8.724 12.508 -6.049 1.00 83.38 195 LEU A O 1
ATOM 1579 N N . ARG A 1 196 ? 7.969 11.021 -7.554 1.00 86.56 196 ARG A N 1
ATOM 1580 C CA . ARG A 1 196 ? 6.544 11.204 -7.202 1.00 86.56 196 ARG A CA 1
ATOM 1581 C C . ARG A 1 196 ? 6.294 10.808 -5.744 1.00 86.56 196 ARG A C 1
ATOM 1583 O O . ARG A 1 196 ? 6.846 9.822 -5.261 1.00 86.56 196 ARG A O 1
ATOM 1590 N N . GLN A 1 197 ? 5.498 11.602 -5.032 1.00 89.31 197 GLN A N 1
ATOM 1591 C CA . GLN A 1 197 ? 5.207 11.450 -3.595 1.00 89.31 197 GLN A CA 1
ATOM 1592 C C . GLN A 1 197 ? 3.706 11.645 -3.322 1.00 89.31 197 GLN A C 1
ATOM 1594 O O . GLN A 1 197 ? 3.322 12.268 -2.330 1.00 89.31 197 GLN A O 1
ATOM 1599 N N . GLU A 1 198 ? 2.851 11.202 -4.239 1.00 89.56 198 GLU A N 1
ATOM 1600 C CA . GLU A 1 198 ? 1.417 11.478 -4.171 1.00 89.56 198 GLU A CA 1
ATOM 1601 C C . GLU A 1 198 ? 0.735 10.631 -3.100 1.00 89.56 198 GLU A C 1
ATOM 1603 O O . GLU A 1 198 ? 1.114 9.486 -2.833 1.00 89.56 198 GLU A O 1
ATOM 1608 N N . MET A 1 199 ? -0.294 11.209 -2.488 1.00 88.44 199 MET A N 1
ATOM 1609 C CA . MET A 1 199 ? -1.109 10.575 -1.459 1.00 88.44 199 MET A CA 1
ATOM 1610 C C . MET A 1 199 ? -2.574 10.587 -1.913 1.00 88.44 199 MET A C 1
ATOM 1612 O O . MET A 1 199 ? -2.977 11.565 -2.542 1.00 88.44 199 MET A O 1
ATOM 1616 N N . PRO A 1 200 ? -3.355 9.539 -1.601 1.00 85.31 200 PRO A N 1
ATOM 1617 C CA . PRO A 1 200 ? -4.813 9.566 -1.689 1.00 85.31 200 PRO A CA 1
ATOM 1618 C C . PRO A 1 200 ? -5.423 10.808 -1.038 1.00 85.31 200 PRO A C 1
ATOM 1620 O O . PRO A 1 200 ? -4.937 11.248 0.010 1.00 85.31 200 PRO A O 1
ATOM 1623 N N . GLU A 1 201 ? -6.488 11.321 -1.658 1.00 73.12 201 GLU A N 1
ATOM 1624 C CA . GLU A 1 201 ? -7.391 12.322 -1.072 1.00 73.12 201 GLU A CA 1
ATOM 1625 C C . GLU A 1 201 ? -8.271 11.729 0.034 1.00 73.12 201 GLU A C 1
ATOM 1627 O O . GLU A 1 201 ? -8.727 10.567 -0.124 1.00 73.12 201 GLU A O 1
#

Radius of gyration: 19.05 Å; chains: 1; bounding box: 36×51×65 Å

Foldseek 3Di:
DDDDDPPDDDDDAEEAEPDDPDACQDPPNPVVVSVVSQVVVLPVPVRLRHAYEHEHQCLVRVLVCAPGRARYAYEYEDQADVSLQVRLVSLLNGHYNAYEYEYEAHVDPPPPCCLVVNLVSCVSSVHQAYEYEYDVVVTDHHDVVVLLSNLVSCVVNVHAYHYDPNCVVVVVPDPPPPDPDQRSQWDDDPNDIGGGHDDGD

Organism: NCBI:txid412755

Sequence (201 aa):
MRDRAMVGVEHKHKGIFVCDMSDLFGIGVPEAWTTEVLDCIAQNNAYPKDRFYLLTKQPQNLIKFSPFPDNCWVGVSVTDTLMLIDACKYLRSIDATVKYLSLEPLLDWDTFGVDTLLRRLLYDAHIRQVIIGSQTKPYRPPEISDIKEIVEACDKAGIPVFLKNNLYGLWYNKTNDGSNQIPQWATRKNYHDILRQEMPE

Secondary structure (DSSP, 8-state):
--------------EEES-SSS-TT-TT--HHHHHHHHHHHHT-TT-TT-EEEEEES-GGGGGGGPSPPTTEEEEEEE-SHHHHHHHHHHHHHS--SEEEEEE---TT--SSSHHHHHHHHHHHTTEEEEEE--EETTEEPPPHHHHHHHHHHHHHHT--EEE-GGGHHHHTT---S---PPPTTEEEETTEEEE-B----

pLDDT: mean 83.19, std 15.56, range [36.22, 98.56]